Protein AF-A0A7C4HME2-F1 (afdb_monomer_lite)

Structure (mmCIF, N/CA/C/O backbone):
data_AF-A0A7C4HME2-F1
#
_entry.id   AF-A0A7C4HME2-F1
#
loop_
_atom_site.group_PDB
_atom_site.id
_atom_site.type_symbol
_atom_site.label_atom_id
_atom_site.label_alt_id
_atom_site.label_comp_id
_atom_site.label_asym_id
_atom_site.label_entity_id
_atom_site.label_seq_id
_atom_site.pdbx_PDB_ins_code
_atom_site.Cartn_x
_atom_site.Cartn_y
_atom_site.Cartn_z
_atom_site.occupancy
_atom_site.B_iso_or_equiv
_atom_site.auth_seq_id
_atom_site.auth_comp_id
_atom_site.auth_asym_id
_atom_site.auth_atom_id
_atom_site.pdbx_PDB_model_num
ATOM 1 N N . MET A 1 1 ? 54.611 68.641 -26.133 1.00 46.91 1 MET A N 1
ATOM 2 C CA . MET A 1 1 ? 53.282 68.927 -26.720 1.00 46.91 1 MET A CA 1
ATOM 3 C C . MET A 1 1 ? 53.047 68.045 -27.945 1.00 46.91 1 MET A C 1
ATOM 5 O O . MET A 1 1 ? 53.465 68.406 -29.035 1.00 46.91 1 MET A O 1
ATOM 9 N N . ARG A 1 2 ? 52.411 66.882 -27.775 1.00 37.25 2 ARG A N 1
ATOM 10 C CA . ARG A 1 2 ? 51.720 66.140 -28.844 1.00 37.25 2 ARG A CA 1
ATOM 11 C C . ARG A 1 2 ? 50.505 65.469 -28.205 1.00 37.25 2 ARG A C 1
ATOM 13 O O . ARG A 1 2 ? 50.644 64.791 -27.195 1.00 37.25 2 ARG A O 1
ATOM 20 N N . ALA A 1 3 ? 49.337 65.771 -28.753 1.00 52.91 3 ALA A N 1
ATOM 21 C CA . ALA A 1 3 ? 48.031 65.276 -28.343 1.00 52.91 3 ALA A CA 1
ATOM 22 C C . ALA A 1 3 ? 47.531 64.220 -29.342 1.00 52.91 3 ALA A C 1
ATOM 24 O O . ALA A 1 3 ? 48.052 64.167 -30.457 1.00 52.91 3 ALA A O 1
ATOM 25 N N . ARG A 1 4 ? 46.431 63.544 -28.956 1.00 43.28 4 ARG A N 1
ATOM 26 C CA . ARG A 1 4 ? 45.526 62.669 -29.744 1.00 43.28 4 ARG A CA 1
ATOM 27 C C . ARG A 1 4 ? 45.913 61.180 -29.743 1.00 43.28 4 ARG A C 1
ATOM 29 O O . ARG A 1 4 ? 47.080 60.862 -29.884 1.00 43.28 4 ARG A O 1
ATOM 36 N N . THR A 1 5 ? 45.014 60.204 -29.605 1.00 43.12 5 THR A N 1
ATOM 37 C CA . THR A 1 5 ? 43.539 60.158 -29.477 1.00 43.1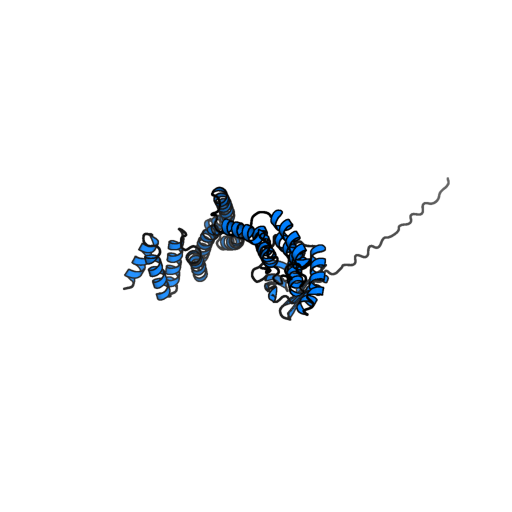2 5 THR A CA 1
ATOM 38 C C . THR A 1 5 ? 43.198 58.718 -29.076 1.00 43.12 5 THR A C 1
ATOM 40 O O . THR A 1 5 ? 43.580 57.805 -29.803 1.00 43.12 5 THR A O 1
ATOM 43 N N . SER A 1 6 ? 42.473 58.504 -27.977 1.00 42.62 6 SER A N 1
ATOM 44 C CA . SER A 1 6 ? 41.923 57.186 -27.623 1.00 42.62 6 SER A CA 1
ATOM 45 C C . SER A 1 6 ? 40.501 57.064 -28.170 1.00 42.62 6 SER A C 1
ATOM 47 O O . SER A 1 6 ? 39.636 57.857 -27.807 1.00 42.62 6 SER A O 1
ATOM 49 N N . TRP A 1 7 ? 40.262 56.086 -29.045 1.00 39.00 7 TRP A N 1
ATOM 50 C CA . TRP A 1 7 ? 38.923 55.660 -29.459 1.00 39.00 7 TRP A CA 1
ATOM 51 C C . TRP A 1 7 ? 38.436 54.567 -28.500 1.00 39.00 7 TRP A C 1
ATOM 53 O O . TRP A 1 7 ? 39.017 53.486 -28.448 1.00 39.00 7 TRP A O 1
ATOM 63 N N . LEU A 1 8 ? 37.379 54.849 -27.737 1.00 48.19 8 LEU A N 1
ATOM 64 C CA . LEU A 1 8 ? 36.634 53.861 -26.953 1.00 48.19 8 LEU A CA 1
ATOM 65 C C . LEU A 1 8 ? 35.423 53.411 -27.779 1.00 48.19 8 LEU A C 1
ATOM 67 O O . LEU A 1 8 ? 34.464 54.160 -27.949 1.00 48.19 8 LEU A O 1
ATOM 71 N N . LEU A 1 9 ? 35.482 52.185 -28.301 1.00 45.75 9 LEU A N 1
ATOM 72 C CA . LEU A 1 9 ? 34.339 51.468 -28.865 1.00 45.75 9 LEU A CA 1
ATOM 73 C C . LEU A 1 9 ? 33.522 50.872 -27.711 1.00 45.75 9 LEU A C 1
ATOM 75 O O . LEU A 1 9 ? 33.890 49.846 -27.143 1.00 45.75 9 LEU A O 1
ATOM 79 N N . VAL A 1 10 ? 32.410 51.515 -27.359 1.00 40.75 10 VAL A N 1
ATOM 80 C CA . VAL A 1 10 ? 31.398 50.943 -26.463 1.00 40.75 10 VAL A CA 1
ATOM 81 C C . VAL A 1 10 ? 30.494 50.041 -27.302 1.00 40.75 10 VAL A C 1
ATOM 83 O O . VAL A 1 10 ? 29.635 50.518 -28.038 1.00 40.75 10 VAL A O 1
ATOM 86 N N . SER A 1 11 ? 30.711 48.728 -27.219 1.00 45.28 11 SER A N 1
ATOM 87 C CA . SER A 1 11 ? 29.801 47.730 -27.791 1.00 45.28 11 SER A CA 1
ATOM 88 C C . SER A 1 11 ? 28.648 47.496 -26.815 1.00 45.28 11 SER A C 1
ATOM 90 O O . SER A 1 11 ? 28.825 46.864 -25.776 1.00 45.28 11 SER A O 1
ATOM 92 N N . GLY A 1 12 ? 27.472 48.040 -27.129 1.00 39.81 12 GLY A N 1
ATOM 93 C CA . GLY A 1 12 ? 26.240 47.792 -26.385 1.00 39.81 12 GLY A CA 1
ATOM 94 C C . GLY A 1 12 ? 25.688 46.401 -26.693 1.00 39.81 12 GLY A C 1
ATOM 95 O O . GLY A 1 12 ? 25.161 46.169 -27.778 1.00 39.81 12 GLY A O 1
ATOM 96 N N . PHE A 1 13 ? 25.802 45.477 -25.740 1.00 43.06 13 PHE A N 1
ATOM 97 C CA . PHE A 1 13 ? 25.133 44.178 -25.787 1.00 43.06 13 PHE A CA 1
ATOM 98 C C . PHE A 1 13 ? 23.691 44.360 -25.284 1.00 43.06 13 PHE A C 1
ATOM 100 O O . PHE A 1 13 ? 23.445 44.446 -24.081 1.00 43.06 13 PHE A O 1
ATOM 107 N N . LEU A 1 14 ? 22.731 44.476 -26.205 1.00 38.69 14 LEU A N 1
ATOM 108 C CA . LEU A 1 14 ? 21.305 44.477 -25.880 1.00 38.69 14 LEU A CA 1
ATOM 109 C C . LEU A 1 14 ? 20.882 43.025 -25.594 1.00 38.69 14 LEU A C 1
ATOM 111 O O . LEU A 1 14 ? 20.618 42.249 -26.511 1.00 38.69 14 LEU A O 1
ATOM 115 N N . ALA A 1 15 ? 20.858 42.630 -24.322 1.00 41.88 15 ALA A N 1
ATOM 116 C CA . ALA A 1 15 ? 20.283 41.355 -23.909 1.00 41.88 15 ALA A CA 1
ATOM 117 C C . ALA A 1 15 ? 18.752 41.446 -24.011 1.00 41.88 15 ALA A C 1
ATOM 119 O O . ALA A 1 15 ? 18.084 41.975 -23.123 1.00 41.88 15 ALA A O 1
ATOM 120 N N . ALA A 1 16 ? 18.188 40.954 -25.115 1.00 41.88 16 ALA A N 1
ATOM 121 C CA . ALA A 1 16 ? 16.755 40.725 -25.224 1.00 41.88 16 ALA A CA 1
ATOM 122 C C . ALA A 1 16 ? 16.367 39.591 -24.259 1.00 41.88 16 ALA A C 1
ATOM 124 O O . ALA A 1 16 ? 16.558 38.412 -24.553 1.00 41.88 16 ALA A O 1
ATOM 125 N N . LEU A 1 17 ? 15.846 39.956 -23.086 1.00 41.34 17 LEU A N 1
ATOM 126 C CA . LEU A 1 17 ? 15.144 39.046 -22.184 1.00 41.34 17 LEU A CA 1
ATOM 127 C C . LEU A 1 17 ? 13.869 38.573 -22.890 1.00 41.34 17 LEU A C 1
ATOM 129 O O . LEU A 1 17 ? 12.815 39.201 -22.805 1.00 41.34 17 LEU A O 1
ATOM 133 N N . VAL A 1 18 ? 13.973 37.467 -23.625 1.00 43.91 18 VAL A N 1
ATOM 134 C CA . VAL A 1 18 ? 12.803 36.717 -24.076 1.00 43.91 18 VAL A CA 1
ATOM 135 C C . VAL A 1 18 ? 12.186 36.114 -22.822 1.00 43.91 18 VAL A C 1
ATOM 137 O O . VAL A 1 18 ? 12.673 35.114 -22.297 1.00 43.91 18 VAL A O 1
ATOM 140 N N . ALA A 1 19 ? 11.138 36.753 -22.307 1.00 43.00 19 ALA A N 1
ATOM 141 C CA . ALA A 1 19 ? 10.285 36.157 -21.296 1.00 43.00 19 ALA A CA 1
ATOM 142 C C . ALA A 1 19 ? 9.618 34.930 -21.930 1.00 43.00 19 ALA A C 1
ATOM 144 O O . ALA A 1 19 ? 8.609 35.041 -22.629 1.00 43.00 19 ALA A O 1
ATOM 145 N N . VAL A 1 20 ? 10.223 33.756 -21.740 1.00 48.78 20 VAL A N 1
ATOM 146 C CA . VAL A 1 20 ? 9.568 32.482 -22.021 1.00 48.78 20 VAL A CA 1
ATOM 147 C C . VAL A 1 20 ? 8.398 32.423 -21.053 1.00 48.78 20 VAL A C 1
ATOM 149 O O . VAL A 1 20 ? 8.579 32.233 -19.852 1.00 48.78 20 VAL A O 1
ATOM 152 N N . SER A 1 21 ? 7.198 32.684 -21.560 1.00 50.81 21 SER A N 1
ATOM 153 C CA . SER A 1 21 ? 5.974 32.483 -20.800 1.00 50.81 21 SER A CA 1
ATOM 154 C C . SER A 1 21 ? 5.932 31.005 -20.440 1.00 50.81 21 SER A C 1
ATOM 156 O O . SER A 1 21 ? 5.826 30.151 -21.323 1.00 50.81 21 SER A O 1
ATOM 158 N N . ALA A 1 22 ? 6.095 30.700 -19.152 1.00 63.38 22 ALA A N 1
ATOM 159 C CA . ALA A 1 22 ? 5.900 29.356 -18.642 1.00 63.38 22 ALA A CA 1
ATOM 160 C C . ALA A 1 22 ? 4.477 28.940 -19.028 1.00 63.38 22 ALA A C 1
ATOM 162 O O . ALA A 1 22 ? 3.499 29.519 -18.551 1.00 63.38 22 ALA A O 1
ATOM 163 N N . ARG A 1 23 ? 4.363 28.013 -19.984 1.00 68.81 23 ARG A N 1
ATOM 164 C CA . ARG A 1 23 ? 3.073 27.415 -20.311 1.00 68.81 23 ARG A CA 1
ATOM 165 C C . ARG A 1 23 ? 2.635 26.625 -19.090 1.00 68.81 23 ARG A C 1
ATOM 167 O O . ARG A 1 23 ? 3.427 25.852 -18.561 1.00 68.81 23 ARG A O 1
ATOM 174 N N . ALA A 1 24 ? 1.407 26.866 -18.647 1.00 76.88 24 ALA A N 1
ATOM 175 C CA . ALA A 1 24 ? 0.792 26.050 -17.616 1.00 76.88 24 ALA A CA 1
ATOM 176 C C . ALA A 1 24 ? 0.693 24.598 -18.099 1.00 76.88 24 ALA A C 1
ATOM 178 O O . ALA A 1 24 ? 0.588 24.346 -19.305 1.00 76.88 24 ALA A O 1
ATOM 179 N N . ASP A 1 25 ? 0.719 23.662 -17.159 1.00 87.94 25 ASP A N 1
ATOM 180 C CA . ASP A 1 25 ? 0.569 22.251 -17.476 1.00 87.94 25 ASP A CA 1
ATOM 181 C C . ASP A 1 25 ? -0.862 21.977 -17.960 1.00 87.94 25 ASP A C 1
ATOM 183 O O . ASP A 1 25 ? -1.829 22.638 -17.554 1.00 87.94 25 ASP A O 1
ATOM 187 N N . GLN A 1 26 ? -1.005 20.979 -18.832 1.00 90.56 26 GLN A N 1
ATOM 188 C CA . GLN A 1 26 ? -2.298 20.540 -19.344 1.00 90.56 26 GLN A CA 1
ATOM 189 C C . GLN A 1 26 ? -2.539 19.078 -18.975 1.00 90.56 26 GLN A C 1
ATOM 191 O O . GLN A 1 26 ? -1.722 18.197 -19.255 1.00 90.56 26 GLN A O 1
ATOM 196 N N . LEU A 1 27 ? -3.700 18.802 -18.380 1.00 90.06 27 LEU A N 1
ATOM 197 C CA . LEU A 1 27 ? -4.143 17.443 -18.069 1.00 90.06 27 LEU A CA 1
ATOM 198 C C . LEU A 1 27 ? -5.394 17.112 -18.877 1.00 90.06 27 LEU A C 1
ATOM 200 O O . LEU A 1 27 ? -6.334 17.900 -18.919 1.00 90.06 27 LEU A O 1
ATOM 204 N N . VAL A 1 28 ? -5.435 15.927 -19.484 1.00 89.56 28 VAL A N 1
ATOM 205 C CA . VAL A 1 28 ? -6.658 15.389 -20.089 1.00 89.56 28 VAL A CA 1
ATOM 206 C C . VAL A 1 28 ? -7.151 14.241 -19.225 1.00 89.56 28 VAL A C 1
ATOM 208 O O . VAL A 1 28 ? -6.490 13.205 -19.119 1.00 89.56 28 VAL A O 1
ATOM 211 N N . LEU A 1 29 ? -8.302 14.445 -18.586 1.00 89.12 29 LEU A N 1
ATOM 212 C CA . LEU A 1 29 ? -8.902 13.505 -17.645 1.00 89.12 29 LEU A CA 1
ATOM 213 C C . LEU A 1 29 ? -10.290 13.091 -18.127 1.00 89.12 29 LEU A C 1
ATOM 215 O O . LEU A 1 29 ? -11.194 13.922 -18.178 1.00 89.12 29 LEU A O 1
ATOM 219 N N . ASN A 1 30 ? -10.475 11.810 -18.455 1.00 87.06 30 ASN A N 1
ATOM 220 C CA . ASN A 1 30 ? -11.749 11.267 -18.950 1.00 87.06 30 ASN A CA 1
ATOM 221 C C . ASN A 1 30 ? -12.354 12.111 -20.100 1.00 87.06 30 ASN A C 1
ATOM 223 O O . ASN A 1 30 ? -13.542 12.431 -20.089 1.00 87.06 30 ASN A O 1
ATOM 227 N N . GLY A 1 31 ? -11.521 12.540 -21.054 1.00 86.88 31 GLY A N 1
ATOM 228 C CA . GLY A 1 31 ? -11.906 13.385 -22.190 1.00 86.88 31 GLY A CA 1
ATOM 229 C C . GLY A 1 31 ? -12.029 14.887 -21.898 1.00 86.88 31 GLY A C 1
ATOM 230 O O . GLY A 1 31 ? -12.142 15.669 -22.840 1.00 86.88 31 GLY A O 1
ATOM 231 N N . ALA A 1 32 ? -11.973 15.319 -20.635 1.00 90.69 32 ALA A N 1
ATOM 232 C CA . ALA A 1 32 ? -11.973 16.734 -20.275 1.00 90.69 32 ALA A CA 1
ATOM 233 C C . ALA A 1 32 ? -10.551 17.306 -20.315 1.00 90.69 32 ALA A C 1
ATOM 235 O O . ALA A 1 32 ? -9.648 16.787 -19.658 1.00 90.69 32 ALA A O 1
ATOM 236 N N . VAL A 1 33 ? -10.367 18.395 -21.061 1.00 93.00 33 VAL A N 1
ATOM 237 C CA . VAL A 1 33 ? -9.105 19.138 -21.123 1.00 93.00 33 VAL A CA 1
ATOM 238 C C . VAL A 1 33 ? -9.082 20.172 -19.999 1.00 93.00 33 VAL A C 1
ATOM 240 O O . VAL A 1 33 ? -9.889 21.099 -19.984 1.00 93.00 33 VAL A O 1
ATOM 243 N N . LEU A 1 34 ? -8.152 20.015 -19.062 1.00 91.44 34 LEU A N 1
ATOM 244 C CA . LEU A 1 34 ? -7.874 20.971 -17.998 1.00 91.44 34 LEU A CA 1
ATOM 245 C C . LEU A 1 34 ? -6.654 21.802 -18.399 1.00 91.44 34 LEU A C 1
ATOM 247 O O . LEU A 1 34 ? -5.516 21.385 -18.193 1.00 91.44 34 LEU A O 1
ATOM 251 N N . ASP A 1 35 ? -6.915 22.957 -19.009 1.00 89.56 35 ASP A N 1
ATOM 252 C CA . ASP A 1 35 ? -5.898 23.945 -19.381 1.00 89.56 35 ASP A CA 1
ATOM 253 C C . ASP A 1 35 ? -5.714 24.983 -18.263 1.00 89.56 35 ASP A C 1
ATOM 255 O O . ASP A 1 35 ? -6.698 25.535 -17.761 1.00 89.56 35 ASP A O 1
ATOM 259 N N . GLY A 1 36 ? -4.470 25.227 -17.850 1.00 86.56 36 GLY A N 1
ATOM 260 C CA . GLY A 1 36 ? -4.157 26.090 -16.709 1.00 86.56 36 GLY A CA 1
ATOM 261 C C . GLY A 1 36 ? -3.961 25.343 -15.387 1.00 86.56 36 GLY A C 1
ATOM 262 O O . GLY A 1 36 ? -4.326 25.869 -14.332 1.00 86.56 36 GLY A O 1
ATOM 263 N N . VAL A 1 37 ? -3.417 24.121 -15.417 1.00 89.00 37 VAL A N 1
ATOM 264 C CA . VAL A 1 37 ? -2.951 23.457 -14.192 1.00 89.00 37 VAL A CA 1
ATOM 265 C C . VAL A 1 37 ? -1.678 24.164 -13.740 1.00 89.00 37 VAL A C 1
ATOM 267 O O . VAL A 1 37 ? -0.672 24.167 -14.445 1.00 89.00 37 VAL A O 1
ATOM 270 N N . SER A 1 38 ? -1.750 24.839 -12.593 1.00 85.25 38 SER A N 1
ATOM 271 C CA . SER A 1 38 ? -0.662 25.699 -12.119 1.00 85.25 38 SER A CA 1
ATOM 272 C C . SER A 1 38 ? 0.417 24.931 -11.366 1.00 85.25 38 SER A C 1
ATOM 274 O O . SER A 1 38 ? 1.542 25.406 -11.276 1.00 85.25 38 SER A O 1
ATOM 276 N N . GLU A 1 39 ? 0.065 23.781 -10.789 1.00 86.19 39 GLU A N 1
ATOM 277 C CA . GLU A 1 39 ? 0.972 22.976 -9.973 1.00 86.19 39 GLU A CA 1
ATOM 278 C C . GLU A 1 39 ? 0.465 21.535 -9.862 1.00 86.19 39 GLU A C 1
ATOM 280 O O . GLU A 1 39 ? -0.725 21.313 -9.621 1.00 86.19 39 GLU A O 1
ATOM 285 N N . ILE A 1 40 ? 1.363 20.554 -9.973 1.00 83.75 40 ILE A N 1
ATOM 286 C CA . ILE A 1 40 ? 1.110 19.174 -9.544 1.00 83.75 40 ILE A CA 1
ATOM 287 C C . ILE A 1 40 ? 1.645 19.037 -8.121 1.00 83.75 40 ILE A C 1
ATOM 289 O O . ILE A 1 40 ? 2.848 18.970 -7.900 1.00 83.75 40 ILE A O 1
ATOM 293 N N . VAL A 1 41 ? 0.728 19.015 -7.158 1.00 79.88 41 VAL A N 1
ATOM 294 C CA . VAL A 1 41 ? 1.034 19.046 -5.721 1.00 79.88 41 VAL A CA 1
ATOM 295 C C . VAL A 1 41 ? 1.509 17.684 -5.228 1.00 79.88 41 VAL A C 1
ATOM 297 O O . VAL A 1 41 ? 2.439 17.580 -4.437 1.00 79.88 41 VAL A O 1
ATOM 300 N N . GLU A 1 42 ? 0.827 16.619 -5.648 1.00 75.75 42 GLU A N 1
ATOM 301 C CA . GLU A 1 42 ? 1.101 15.267 -5.167 1.00 75.75 42 GLU A CA 1
ATOM 302 C C . GLU A 1 42 ? 0.632 14.254 -6.208 1.00 75.75 42 GLU A C 1
ATOM 304 O O . GLU A 1 42 ? -0.397 14.443 -6.850 1.00 75.75 42 GLU A O 1
ATOM 309 N N . VAL A 1 43 ? 1.334 13.138 -6.354 1.00 74.00 43 VAL A N 1
ATOM 310 C CA . VAL A 1 43 ? 0.827 11.978 -7.091 1.00 74.00 43 VAL A CA 1
ATOM 311 C C . VAL A 1 43 ? 0.810 10.807 -6.108 1.00 74.00 43 VAL A C 1
ATOM 313 O O . VAL A 1 43 ? 1.843 10.198 -5.846 1.00 74.00 43 VAL A O 1
ATOM 316 N N . ASP A 1 44 ? -0.355 10.543 -5.509 1.00 58.62 44 ASP A N 1
ATOM 317 C CA . ASP A 1 44 ? -0.537 9.651 -4.355 1.00 58.62 44 ASP A CA 1
ATOM 318 C C . ASP A 1 44 ? -1.416 8.437 -4.701 1.00 58.62 44 ASP A C 1
ATOM 320 O O . ASP A 1 44 ? -2.552 8.575 -5.156 1.00 58.62 44 ASP A O 1
ATOM 324 N N . GLY A 1 45 ? -0.933 7.208 -4.503 1.00 49.72 45 GLY A N 1
ATOM 325 C CA . GLY A 1 45 ? -1.778 6.004 -4.629 1.00 49.72 45 GLY A CA 1
ATOM 326 C C . GLY A 1 45 ? -2.660 5.772 -3.392 1.00 49.72 45 GLY A C 1
ATOM 327 O O . GLY A 1 45 ? -2.462 6.445 -2.392 1.00 49.72 45 GLY A O 1
ATOM 328 N N . PRO A 1 46 ? -3.637 4.834 -3.377 1.00 33.34 46 PRO A N 1
ATOM 329 C CA . PRO A 1 46 ? -3.953 3.750 -4.304 1.00 33.34 46 PRO A CA 1
ATOM 330 C C . PRO A 1 46 ? -5.182 4.063 -5.182 1.00 33.34 46 PRO A C 1
ATOM 332 O O . PRO A 1 46 ? -6.099 4.789 -4.802 1.00 33.34 46 PRO A O 1
ATOM 335 N N . GLY A 1 47 ? -5.171 3.519 -6.400 1.00 49.12 47 GLY A N 1
ATOM 336 C CA . GLY A 1 47 ? -5.935 4.033 -7.547 1.00 49.12 47 GLY A CA 1
ATOM 337 C C . GLY A 1 47 ? -5.115 5.000 -8.409 1.00 49.12 47 GLY A C 1
ATOM 338 O O . GLY A 1 47 ? -5.574 5.368 -9.486 1.00 49.12 47 GLY A O 1
ATOM 339 N N . GLY A 1 48 ? -3.908 5.347 -7.920 1.00 63.56 48 GLY A N 1
ATOM 340 C CA . GLY A 1 48 ? -2.973 6.315 -8.482 1.00 63.56 48 GLY A CA 1
ATOM 341 C C . GLY A 1 48 ? -3.679 7.641 -8.609 1.00 63.56 48 GLY A C 1
ATOM 342 O O . GLY A 1 48 ? -4.349 7.834 -9.595 1.00 63.56 48 GLY A O 1
ATOM 343 N N . ARG A 1 49 ? -3.653 8.519 -7.622 1.00 77.75 49 ARG A N 1
ATOM 344 C CA . ARG A 1 49 ? -4.285 9.827 -7.742 1.00 77.75 49 ARG A CA 1
ATOM 345 C C . ARG A 1 49 ? -3.237 10.857 -8.105 1.00 77.75 49 ARG A C 1
ATOM 347 O O . ARG A 1 49 ? -2.108 10.770 -7.657 1.00 77.75 49 ARG A O 1
ATOM 354 N N . ILE A 1 50 ? -3.618 11.817 -8.920 1.00 84.38 50 ILE A N 1
ATOM 355 C CA . ILE A 1 50 ? -2.885 13.047 -9.119 1.00 84.38 50 ILE A CA 1
ATOM 356 C C . ILE A 1 50 ? -3.657 14.160 -8.430 1.00 84.38 50 ILE A C 1
ATOM 358 O O . ILE A 1 50 ? -4.855 14.339 -8.656 1.00 84.38 50 ILE A O 1
ATOM 362 N N . THR A 1 51 ? -2.961 14.868 -7.562 1.00 84.44 51 THR A N 1
ATOM 363 C CA . THR A 1 51 ? -3.398 16.072 -6.887 1.00 84.44 51 THR A CA 1
ATOM 364 C C . THR A 1 51 ? -2.716 17.252 -7.554 1.00 84.44 51 THR A C 1
ATOM 366 O O . THR A 1 51 ? -1.494 17.295 -7.660 1.00 84.44 51 THR A O 1
ATOM 369 N N . PHE A 1 52 ? -3.506 18.208 -8.014 1.00 91.44 52 PHE A N 1
ATOM 370 C CA . PHE A 1 52 ? -3.027 19.353 -8.774 1.00 91.44 52 PHE A CA 1
ATOM 371 C C . PHE A 1 52 ? -3.870 20.588 -8.467 1.00 91.44 52 PHE A C 1
ATOM 373 O O . PHE A 1 52 ? -5.015 20.469 -8.031 1.00 91.44 52 PHE A O 1
ATOM 380 N N . VAL A 1 53 ? -3.318 21.777 -8.678 1.00 89.00 53 VAL A N 1
ATOM 381 C CA . VAL A 1 53 ? -4.039 23.042 -8.531 1.00 89.00 53 VAL A CA 1
ATOM 382 C C . VAL A 1 53 ? -4.576 23.469 -9.892 1.00 89.00 53 VAL A C 1
ATOM 384 O O . VAL A 1 53 ? -3.826 23.639 -10.850 1.00 89.00 53 VAL A O 1
ATOM 387 N N . TYR A 1 54 ? -5.891 23.649 -9.974 1.00 93.38 54 TYR A N 1
ATOM 388 C CA . TYR A 1 54 ? -6.598 24.111 -11.163 1.00 93.38 54 TYR A CA 1
ATOM 389 C C . TYR A 1 54 ? -7.500 25.285 -10.788 1.00 93.38 54 TYR A C 1
ATOM 391 O O . TYR A 1 54 ? -8.342 25.165 -9.896 1.00 93.38 54 TYR A O 1
ATOM 399 N N . GLN A 1 55 ? -7.297 26.440 -11.430 1.00 92.19 55 GLN A N 1
ATOM 400 C CA . GLN A 1 55 ? -8.037 27.679 -11.136 1.00 92.19 55 GLN A CA 1
ATOM 401 C C . GLN A 1 55 ? -8.025 28.055 -9.636 1.00 92.19 55 GLN A C 1
ATOM 403 O O . GLN A 1 55 ? -9.046 28.426 -9.056 1.00 92.19 55 GLN A O 1
ATOM 408 N N . GLY A 1 56 ? -6.867 27.903 -8.982 1.00 91.12 56 GLY A N 1
ATOM 409 C CA . GLY A 1 56 ? -6.689 28.198 -7.554 1.00 91.12 56 GLY A CA 1
ATOM 410 C C . GLY A 1 56 ? -7.334 27.187 -6.598 1.00 91.12 56 GLY A C 1
ATOM 411 O O . GLY A 1 56 ? -7.347 27.416 -5.390 1.00 91.12 56 GLY A O 1
ATOM 412 N N . ARG A 1 57 ? -7.874 26.071 -7.105 1.00 92.00 57 ARG A N 1
ATOM 413 C CA . ARG A 1 57 ? -8.454 24.993 -6.296 1.00 92.00 57 ARG A CA 1
ATOM 414 C C . ARG A 1 57 ? -7.639 23.720 -6.439 1.00 92.00 57 ARG A C 1
ATOM 416 O O . ARG A 1 57 ? -7.341 23.284 -7.546 1.00 92.00 57 ARG A O 1
ATOM 423 N N . GLN A 1 58 ? -7.327 23.094 -5.312 1.00 91.50 58 GLN A N 1
ATOM 424 C CA . GLN A 1 58 ? -6.704 21.779 -5.295 1.00 91.50 58 GLN A CA 1
ATOM 425 C C . GLN A 1 58 ? -7.734 20.717 -5.699 1.00 91.50 58 GLN A C 1
ATOM 427 O O . GLN A 1 58 ? -8.804 20.600 -5.101 1.00 91.50 58 GLN A O 1
ATOM 432 N N . MET A 1 59 ? -7.408 19.949 -6.729 1.00 91.38 59 MET A N 1
ATOM 433 C CA . MET A 1 59 ? -8.190 18.836 -7.246 1.00 91.38 59 MET A CA 1
ATOM 434 C C . MET A 1 59 ? -7.406 17.544 -7.087 1.00 91.38 59 MET A C 1
ATOM 436 O O . MET A 1 59 ? -6.193 17.541 -7.246 1.00 91.38 59 MET A O 1
ATOM 440 N N . THR A 1 60 ? -8.100 16.436 -6.831 1.00 89.06 60 THR A N 1
ATOM 441 C CA . THR A 1 60 ? -7.498 15.101 -6.776 1.00 89.06 60 THR A CA 1
ATOM 442 C C . THR A 1 60 ? -8.274 14.162 -7.692 1.00 89.06 60 THR A C 1
ATOM 444 O O . THR A 1 60 ? -9.485 14.008 -7.542 1.00 89.06 60 THR A O 1
ATOM 447 N N . GLN A 1 61 ? -7.586 13.529 -8.639 1.00 87.88 61 GLN A N 1
ATOM 448 C CA . GLN A 1 61 ? -8.176 12.690 -9.689 1.00 87.88 61 GLN A CA 1
ATOM 449 C C . GLN A 1 61 ? -7.411 11.387 -9.835 1.00 87.88 61 GLN A C 1
ATOM 451 O O . GLN A 1 61 ? -6.234 11.344 -9.523 1.00 87.88 61 GLN A O 1
ATOM 456 N N . THR A 1 62 ? -8.035 10.313 -10.313 1.00 83.81 62 THR A N 1
ATOM 457 C CA . THR A 1 62 ? -7.326 9.044 -10.543 1.00 83.81 62 THR A CA 1
ATOM 458 C C . THR A 1 62 ? -6.560 9.070 -11.871 1.00 83.81 62 THR A C 1
ATOM 460 O O . THR A 1 62 ? -7.156 9.326 -12.911 1.00 83.81 62 THR A O 1
ATOM 463 N N . LEU A 1 63 ? -5.285 8.693 -11.860 1.00 78.25 63 LEU A N 1
ATOM 464 C CA . LEU A 1 63 ? -4.404 8.353 -12.979 1.00 78.25 63 LEU A CA 1
ATOM 465 C C . LEU A 1 63 ? -5.026 7.341 -13.943 1.00 78.25 63 LEU A C 1
ATOM 467 O O . LEU A 1 63 ? -4.681 7.354 -15.114 1.00 78.25 63 LEU A O 1
ATOM 471 N N . ALA A 1 64 ? -5.952 6.483 -13.499 1.00 77.19 64 ALA A N 1
ATOM 472 C CA . ALA A 1 64 ? -6.704 5.620 -14.415 1.00 77.19 64 ALA A CA 1
ATOM 473 C C . ALA A 1 64 ? -7.516 6.421 -15.453 1.00 77.19 64 ALA A C 1
ATOM 475 O O . ALA A 1 64 ? -7.712 5.948 -16.567 1.00 77.19 64 ALA A O 1
ATOM 476 N N . GLY A 1 65 ? -7.958 7.626 -15.087 1.00 80.50 65 GLY A N 1
ATOM 477 C CA . GLY A 1 65 ? -8.633 8.564 -15.980 1.00 80.50 65 GLY A CA 1
ATOM 478 C C . GLY A 1 65 ? -7.684 9.523 -16.698 1.00 80.50 65 GLY A C 1
ATOM 479 O O . GLY A 1 65 ? -8.159 10.334 -17.484 1.00 80.50 65 GLY A O 1
ATOM 480 N N . LEU A 1 66 ? -6.373 9.464 -16.432 1.00 83.94 66 LEU A N 1
ATOM 481 C CA . LEU A 1 66 ? -5.376 10.310 -17.085 1.00 83.94 66 LEU A CA 1
ATOM 482 C C . LEU A 1 66 ? -5.079 9.787 -18.485 1.00 83.94 66 LEU A C 1
ATOM 484 O O . LEU A 1 66 ? -4.441 8.754 -18.669 1.00 83.94 66 LEU A O 1
ATOM 488 N N . GLU A 1 67 ? -5.556 10.532 -19.474 1.00 84.75 67 GLU A N 1
ATOM 489 C CA . GLU A 1 67 ? -5.434 10.192 -20.886 1.00 84.75 67 GLU A CA 1
ATOM 490 C C . GLU A 1 67 ? -4.191 10.810 -21.520 1.00 84.75 67 GLU A C 1
ATOM 492 O O . GLU A 1 67 ? -3.546 10.189 -22.363 1.00 84.75 67 GLU A O 1
ATOM 497 N N . SER A 1 68 ? -3.855 12.033 -21.113 1.00 86.56 68 SER A N 1
ATOM 498 C CA . SER A 1 68 ? -2.593 12.680 -21.443 1.00 86.56 68 SER A CA 1
ATOM 499 C C . SER A 1 68 ? -2.226 13.713 -20.389 1.00 86.56 68 SER A C 1
ATOM 501 O O . SER A 1 68 ? -3.085 14.278 -19.713 1.00 86.56 68 SER A O 1
ATOM 503 N N . MET A 1 69 ? -0.930 13.963 -20.279 1.00 86.44 69 MET A N 1
ATOM 504 C CA . MET A 1 69 ? -0.338 14.935 -19.377 1.00 86.44 69 MET A CA 1
ATOM 505 C C . MET A 1 69 ? 0.764 15.649 -20.143 1.00 86.44 69 MET A C 1
ATOM 507 O O . MET A 1 69 ? 1.734 15.014 -20.555 1.00 86.44 69 MET A O 1
ATOM 511 N N . GLU A 1 70 ? 0.598 16.942 -20.366 1.00 88.62 70 GLU A N 1
ATOM 512 C CA . GLU A 1 70 ? 1.621 17.789 -20.965 1.00 88.62 70 GLU A CA 1
ATOM 513 C C . GLU A 1 70 ? 2.198 18.652 -19.852 1.00 88.62 70 GLU A C 1
ATOM 515 O O . GLU A 1 70 ? 1.530 19.552 -19.349 1.00 88.62 70 GLU A O 1
ATOM 520 N N . LEU A 1 71 ? 3.421 18.315 -19.441 1.00 87.38 71 LEU A N 1
ATOM 521 C CA . LEU A 1 71 ? 4.164 19.079 -18.447 1.00 87.38 71 LEU A CA 1
ATOM 522 C C . LEU A 1 71 ? 5.138 20.009 -19.152 1.00 87.38 71 LEU A C 1
ATOM 524 O O . LEU A 1 71 ? 5.819 19.596 -20.105 1.00 87.38 71 LEU A O 1
ATOM 528 N N . ALA A 1 72 ? 5.261 21.233 -18.652 1.00 84.38 72 ALA A N 1
ATOM 529 C CA . ALA A 1 72 ? 6.317 22.138 -19.063 1.00 84.38 72 ALA A CA 1
ATOM 530 C C . ALA A 1 72 ? 7.685 21.442 -18.915 1.00 84.38 72 ALA A C 1
ATOM 532 O O . ALA A 1 72 ? 8.040 20.913 -17.867 1.00 84.38 72 ALA A O 1
ATOM 533 N N . GLY A 1 73 ? 8.451 21.381 -20.008 1.00 85.25 73 GLY A N 1
ATOM 534 C CA . GLY A 1 73 ? 9.759 20.716 -20.037 1.00 85.25 73 GLY A CA 1
ATOM 535 C C . GLY A 1 73 ? 9.741 19.201 -20.290 1.00 85.25 73 GLY A C 1
ATOM 536 O O . GLY A 1 73 ? 10.804 18.639 -20.532 1.00 85.25 73 GLY A O 1
ATOM 537 N N . CYS A 1 74 ? 8.575 18.539 -20.331 1.00 90.62 74 CYS A N 1
ATOM 538 C CA . CYS A 1 74 ? 8.460 17.101 -20.636 1.00 90.62 74 CYS A CA 1
ATOM 539 C C . CYS A 1 74 ? 7.391 16.769 -21.704 1.00 90.62 74 CYS A C 1
ATOM 541 O O . CYS A 1 74 ? 6.536 15.911 -21.468 1.00 90.62 74 CYS A O 1
ATOM 543 N N . PRO A 1 75 ? 7.433 17.359 -22.918 1.00 91.56 75 PRO A N 1
ATOM 544 C CA . PRO A 1 75 ? 6.409 17.124 -23.949 1.00 91.56 75 PRO A CA 1
ATOM 545 C C . PRO A 1 75 ? 6.291 15.648 -24.374 1.00 91.56 75 PRO A C 1
ATOM 547 O O . PRO A 1 75 ? 5.196 15.157 -24.649 1.00 91.56 75 PRO A O 1
ATOM 550 N N . ARG A 1 76 ? 7.404 14.901 -24.345 1.00 94.69 76 ARG A N 1
ATOM 551 C CA . ARG A 1 76 ? 7.431 13.464 -24.673 1.00 94.69 76 ARG A CA 1
ATOM 552 C C . ARG A 1 76 ? 6.573 12.609 -23.741 1.00 94.69 76 ARG A C 1
ATOM 554 O O . ARG A 1 76 ? 6.105 11.556 -24.164 1.00 94.69 76 ARG A O 1
ATOM 561 N N . LEU A 1 77 ? 6.345 13.041 -22.497 1.00 93.19 77 LEU A N 1
ATOM 562 C CA . LEU A 1 77 ? 5.476 12.316 -21.569 1.00 93.19 77 LEU A CA 1
ATOM 563 C C . LEU A 1 77 ? 4.030 12.296 -22.087 1.00 93.19 77 LEU A C 1
ATOM 565 O O . LEU A 1 77 ? 3.395 11.242 -22.109 1.00 93.19 77 LEU A O 1
ATOM 569 N N . GLY A 1 78 ? 3.541 13.436 -22.580 1.00 90.44 78 GLY A N 1
ATOM 570 C CA . GLY A 1 78 ? 2.209 13.548 -23.173 1.00 90.44 78 GLY A CA 1
ATOM 571 C C . GLY A 1 78 ? 2.059 12.703 -24.436 1.00 90.44 78 GLY A C 1
ATOM 572 O O . GLY A 1 78 ? 1.057 12.004 -24.597 1.00 90.44 78 GLY A O 1
ATOM 573 N N . GLU A 1 79 ? 3.073 12.702 -25.305 1.00 93.25 79 GLU A N 1
ATOM 574 C CA . GLU A 1 79 ? 3.110 11.849 -26.501 1.00 93.25 79 GLU A CA 1
ATOM 575 C C . GLU A 1 79 ? 3.093 10.355 -26.152 1.00 93.25 79 GLU A C 1
ATOM 577 O O . GLU A 1 79 ? 2.354 9.590 -26.778 1.00 93.25 79 GLU A O 1
ATOM 582 N N . ALA A 1 80 ? 3.836 9.946 -25.118 1.00 94.94 80 ALA A N 1
ATOM 583 C CA . ALA A 1 80 ? 3.869 8.566 -24.642 1.00 94.94 80 ALA A CA 1
ATOM 584 C C . ALA A 1 80 ? 2.490 8.097 -24.149 1.00 94.94 80 ALA A C 1
ATOM 586 O O . ALA A 1 80 ? 2.022 7.024 -24.539 1.00 94.94 80 ALA A O 1
ATOM 587 N N . PHE A 1 81 ? 1.789 8.924 -23.363 1.00 91.94 81 PHE A N 1
ATOM 588 C CA . PHE A 1 81 ? 0.419 8.631 -22.927 1.00 91.94 81 PHE A CA 1
ATOM 589 C C . PHE A 1 81 ? -0.561 8.538 -24.106 1.00 91.94 81 PHE A C 1
ATOM 591 O O . PHE A 1 81 ? -1.328 7.575 -24.193 1.00 91.94 81 PHE A O 1
ATOM 598 N N . LYS A 1 82 ? -0.485 9.470 -25.069 1.00 91.25 82 LYS A N 1
ATOM 599 C CA . LYS A 1 82 ? -1.299 9.428 -26.297 1.00 91.25 82 LYS A CA 1
ATOM 600 C C . LYS A 1 82 ? -1.037 8.149 -27.105 1.00 91.25 82 LYS A C 1
ATOM 602 O O . LYS A 1 82 ? -1.981 7.532 -27.602 1.00 91.25 82 LYS A O 1
ATOM 607 N N . ALA A 1 83 ? 0.221 7.718 -27.227 1.00 94.56 83 ALA A N 1
ATOM 608 C CA . ALA A 1 83 ? 0.582 6.469 -27.898 1.00 94.56 83 ALA A CA 1
ATOM 609 C C . ALA A 1 83 ? 0.016 5.239 -27.167 1.00 94.56 83 ALA A C 1
ATOM 611 O O . ALA A 1 83 ? -0.588 4.378 -27.811 1.00 94.56 83 ALA A O 1
ATOM 612 N N . ALA A 1 84 ? 0.133 5.189 -25.835 1.00 93.00 84 ALA A N 1
ATOM 613 C CA . ALA A 1 84 ? -0.392 4.094 -25.021 1.00 93.00 84 ALA A CA 1
ATOM 614 C C . ALA A 1 84 ? -1.919 3.972 -25.126 1.00 93.00 84 ALA A C 1
ATOM 616 O O . ALA A 1 84 ? -2.429 2.868 -25.319 1.00 93.00 84 ALA A O 1
ATOM 617 N N . LYS A 1 85 ? -2.648 5.096 -25.058 1.00 90.00 85 LYS A N 1
ATOM 618 C CA . LYS A 1 85 ? -4.113 5.130 -25.208 1.00 90.00 85 LYS A CA 1
ATOM 619 C C . LYS A 1 85 ? -4.563 4.644 -26.588 1.00 90.00 85 LYS A C 1
ATOM 621 O O . LYS A 1 85 ? -5.580 3.971 -26.702 1.00 90.00 85 LYS A O 1
ATOM 626 N N . ALA A 1 86 ? -3.784 4.948 -27.625 1.00 94.00 86 ALA A N 1
ATOM 627 C CA . ALA A 1 86 ? -4.029 4.486 -28.989 1.00 94.00 86 ALA A CA 1
ATOM 628 C C . ALA A 1 86 ? -3.672 2.999 -29.219 1.00 94.00 86 ALA A C 1
ATOM 630 O O . ALA A 1 86 ? -3.665 2.556 -30.364 1.00 94.00 86 ALA A O 1
ATOM 631 N N . GLY A 1 87 ? -3.313 2.240 -28.174 1.00 95.19 87 GLY A N 1
ATOM 632 C CA . GLY A 1 87 ? -2.918 0.831 -28.286 1.00 95.19 87 GLY A CA 1
ATOM 633 C C . GLY A 1 87 ? -1.533 0.611 -28.906 1.00 95.19 87 GLY A C 1
ATOM 634 O O . GLY A 1 87 ? -1.128 -0.528 -29.130 1.00 95.19 87 GLY A O 1
ATOM 635 N N . ARG A 1 88 ? -0.765 1.679 -29.169 1.00 97.31 88 ARG A N 1
ATOM 636 C CA . ARG A 1 88 ? 0.598 1.606 -29.723 1.00 97.31 88 ARG A CA 1
ATOM 637 C C . ARG A 1 88 ? 1.608 1.344 -28.608 1.00 97.31 88 ARG A C 1
ATOM 639 O O . ARG A 1 88 ? 2.483 2.164 -28.334 1.00 97.31 88 ARG A O 1
ATOM 646 N N . HIS A 1 89 ? 1.444 0.210 -27.934 1.00 96.94 89 HIS A N 1
ATOM 647 C CA . HIS A 1 89 ? 2.160 -0.122 -26.703 1.00 96.94 89 HIS A CA 1
ATOM 648 C C . HIS A 1 89 ? 3.681 -0.205 -26.882 1.00 96.94 89 HIS A C 1
ATOM 650 O O . HIS A 1 89 ? 4.408 0.253 -26.006 1.00 96.94 89 HIS A O 1
ATOM 656 N N . ASP A 1 90 ? 4.162 -0.686 -28.030 1.00 97.69 90 ASP A N 1
ATOM 657 C CA . ASP A 1 90 ? 5.598 -0.735 -28.329 1.00 97.69 90 ASP A CA 1
ATOM 658 C C . ASP A 1 90 ? 6.227 0.670 -28.414 1.00 97.69 90 ASP A C 1
ATOM 660 O O . ASP A 1 90 ? 7.192 0.988 -27.715 1.00 97.69 90 ASP A O 1
ATOM 664 N N . GLN A 1 91 ? 5.613 1.559 -29.202 1.00 97.88 91 GLN A N 1
ATOM 665 C CA . GLN A 1 91 ? 6.042 2.954 -29.315 1.00 97.88 91 GLN A CA 1
ATOM 666 C C . GLN A 1 91 ? 5.976 3.668 -27.958 1.00 97.88 91 GLN A C 1
ATOM 668 O O . GLN A 1 91 ? 6.913 4.375 -27.580 1.00 97.88 91 GLN A O 1
ATOM 673 N N . ALA A 1 92 ? 4.882 3.469 -27.218 1.00 96.75 92 ALA A N 1
ATOM 674 C CA . ALA A 1 92 ? 4.692 4.068 -25.905 1.00 96.75 92 ALA A CA 1
ATOM 675 C C . ALA A 1 92 ? 5.761 3.612 -24.904 1.00 96.75 92 ALA A C 1
ATOM 677 O O . ALA A 1 92 ? 6.311 4.448 -24.191 1.00 96.75 92 ALA A O 1
ATOM 678 N N . ALA A 1 93 ? 6.098 2.317 -24.879 1.00 97.12 93 ALA A N 1
ATOM 679 C CA . ALA A 1 93 ? 7.141 1.775 -24.012 1.00 97.12 93 ALA A CA 1
ATOM 680 C C . ALA A 1 93 ? 8.484 2.479 -24.242 1.00 97.12 93 ALA A C 1
ATOM 682 O O . ALA A 1 93 ? 9.090 2.974 -23.292 1.00 97.12 93 ALA A O 1
ATOM 683 N N . THR A 1 94 ? 8.899 2.606 -25.505 1.00 97.88 94 THR A N 1
ATOM 684 C CA . THR A 1 94 ? 10.139 3.299 -25.880 1.00 97.88 94 THR A CA 1
ATOM 685 C C . THR A 1 94 ? 10.118 4.773 -25.464 1.00 97.88 94 THR A C 1
ATOM 687 O O . THR A 1 94 ? 11.094 5.275 -24.907 1.00 97.88 94 THR A O 1
ATOM 690 N N . MET A 1 95 ? 9.005 5.480 -25.685 1.00 97.44 95 MET A N 1
ATOM 691 C CA . MET A 1 95 ? 8.878 6.887 -25.284 1.00 97.44 95 MET A CA 1
ATOM 692 C C . MET A 1 95 ? 8.941 7.057 -23.762 1.00 97.44 95 MET A C 1
ATOM 694 O O . MET A 1 95 ? 9.665 7.924 -23.277 1.00 97.44 95 MET A O 1
ATOM 698 N N . PHE A 1 96 ? 8.246 6.213 -22.995 1.00 96.75 96 PHE A N 1
ATOM 699 C CA . PHE A 1 96 ? 8.305 6.259 -21.535 1.00 96.75 96 PHE A CA 1
ATOM 700 C C . PHE A 1 96 ? 9.703 5.938 -20.996 1.00 96.75 96 PHE A C 1
ATOM 702 O O . PHE A 1 96 ? 10.143 6.599 -20.062 1.00 96.75 96 PHE A O 1
ATOM 709 N N . GLN A 1 97 ? 10.435 4.992 -21.593 1.00 97.25 97 GLN A N 1
ATOM 710 C CA . GLN A 1 97 ? 11.830 4.721 -21.220 1.00 97.25 97 GLN A CA 1
ATOM 711 C C . GLN A 1 97 ? 12.731 5.942 -21.450 1.00 97.25 97 GLN A C 1
ATOM 713 O O . GLN A 1 97 ? 13.541 6.282 -20.591 1.00 97.25 97 GLN A O 1
ATOM 718 N N . GLN A 1 98 ? 12.563 6.639 -22.579 1.00 97.06 98 GLN A N 1
ATOM 719 C CA . GLN A 1 98 ? 13.302 7.874 -22.854 1.00 97.06 98 GLN A CA 1
ATOM 720 C C . GLN A 1 98 ? 12.970 8.967 -21.837 1.00 97.06 98 GLN A C 1
ATOM 722 O O . GLN A 1 98 ? 13.880 9.623 -21.340 1.00 97.06 98 GLN A O 1
ATOM 727 N N . VAL A 1 99 ? 11.686 9.139 -21.501 1.00 96.25 99 VAL A N 1
ATOM 728 C CA . VAL A 1 99 ? 11.267 10.092 -20.465 1.00 96.25 99 VAL A CA 1
ATOM 729 C C . VAL A 1 99 ? 11.865 9.714 -19.115 1.00 96.25 99 VAL A C 1
ATOM 731 O O . VAL A 1 99 ? 12.399 10.583 -18.442 1.00 96.25 99 VAL A O 1
ATOM 734 N N . ALA A 1 100 ? 11.839 8.435 -18.733 1.00 94.94 100 ALA A N 1
ATOM 735 C CA . ALA A 1 100 ? 12.407 7.977 -17.470 1.00 94.94 100 ALA A CA 1
ATOM 736 C C . ALA A 1 100 ? 13.907 8.287 -17.351 1.00 94.94 100 ALA A C 1
ATOM 738 O O . ALA A 1 100 ? 14.368 8.677 -16.282 1.00 94.94 100 ALA A O 1
ATOM 739 N N . ALA A 1 101 ? 14.652 8.158 -18.452 1.00 95.94 101 ALA A N 1
ATOM 740 C CA . ALA A 1 101 ? 16.086 8.422 -18.497 1.00 95.94 101 ALA A CA 1
ATOM 741 C C . ALA A 1 101 ? 16.451 9.918 -18.486 1.00 95.94 101 ALA A C 1
ATOM 743 O O . ALA A 1 101 ? 17.560 10.263 -18.084 1.00 95.94 101 ALA A O 1
ATOM 744 N N . SER A 1 102 ? 15.556 10.800 -18.945 1.00 95.75 102 SER A N 1
ATOM 745 C CA . SER A 1 102 ? 15.828 12.238 -19.093 1.00 95.75 102 SER A CA 1
ATOM 746 C C . SER A 1 102 ? 14.902 13.136 -18.268 1.00 95.75 102 SER A C 1
ATOM 748 O O . SER A 1 102 ? 14.804 14.330 -18.551 1.00 95.75 102 SER A O 1
ATOM 750 N N . ALA A 1 103 ? 14.158 12.572 -17.318 1.00 93.06 103 ALA A N 1
ATOM 751 C CA . ALA A 1 103 ? 13.181 13.315 -16.537 1.00 93.06 103 ALA A CA 1
ATOM 752 C C . ALA A 1 103 ? 13.875 14.345 -15.625 1.00 93.06 103 ALA A C 1
ATOM 754 O O . ALA A 1 103 ? 14.858 14.004 -14.966 1.00 93.06 103 ALA A O 1
ATOM 755 N N . PRO A 1 104 ? 13.353 15.581 -15.534 1.00 90.81 104 PRO A N 1
ATOM 756 C CA . PRO A 1 104 ? 13.918 16.616 -14.672 1.00 90.81 104 PRO A CA 1
ATOM 757 C C . PRO A 1 104 ? 13.671 16.334 -13.185 1.00 90.81 104 PRO A C 1
ATOM 759 O O . PRO A 1 104 ? 14.405 16.828 -12.335 1.00 90.81 104 PRO A O 1
ATOM 762 N N . GLU A 1 105 ? 12.651 15.532 -12.868 1.00 87.81 105 GLU A N 1
ATOM 763 C CA . GLU A 1 105 ? 12.245 15.222 -11.501 1.00 87.81 105 GLU A CA 1
ATOM 764 C C . GLU A 1 105 ? 12.092 13.710 -11.294 1.00 87.81 105 GLU A C 1
ATOM 766 O O . GLU A 1 105 ? 11.581 12.984 -12.153 1.00 87.81 105 GLU A O 1
ATOM 771 N N . GLN A 1 106 ? 12.499 13.225 -10.117 1.00 87.12 106 GLN A N 1
ATOM 772 C CA . GLN A 1 106 ? 12.523 11.794 -9.793 1.00 87.12 106 GLN A CA 1
ATOM 773 C C . GLN A 1 106 ? 11.136 11.135 -9.852 1.00 87.12 106 GLN A C 1
ATOM 775 O O . GLN A 1 106 ? 11.013 9.965 -10.230 1.00 87.12 106 GLN A O 1
ATOM 780 N N . TRP A 1 107 ? 10.073 11.860 -9.499 1.00 84.62 107 TRP A N 1
ATOM 781 C CA . TRP A 1 107 ? 8.715 11.317 -9.567 1.00 84.62 107 TRP A CA 1
ATOM 782 C C . TRP A 1 107 ? 8.255 11.129 -11.021 1.00 84.62 107 TRP A C 1
ATOM 784 O O . TRP A 1 107 ? 7.578 10.143 -11.310 1.00 84.62 107 TRP A O 1
ATOM 794 N N . ILE A 1 108 ? 8.682 11.999 -11.950 1.00 88.69 108 ILE A N 1
ATOM 795 C CA . ILE A 1 108 ? 8.425 11.844 -13.392 1.00 88.69 108 ILE A CA 1
ATOM 796 C C . ILE A 1 108 ? 9.170 10.613 -13.903 1.00 88.69 108 ILE A C 1
ATOM 798 O O . ILE A 1 108 ? 8.576 9.787 -14.597 1.00 88.69 108 ILE A O 1
ATOM 802 N N . ALA A 1 109 ? 10.441 10.448 -13.512 1.00 91.62 109 ALA A N 1
ATOM 803 C CA . ALA A 1 109 ? 11.239 9.280 -13.881 1.00 91.62 109 ALA A CA 1
ATOM 804 C C . ALA A 1 109 ? 10.571 7.973 -13.429 1.00 91.62 109 ALA A C 1
ATOM 806 O O . ALA A 1 109 ? 10.449 7.008 -14.190 1.00 91.62 109 ALA A O 1
ATOM 807 N N . THR A 1 110 ? 10.085 7.966 -12.189 1.00 88.94 110 THR A N 1
ATOM 808 C CA . THR A 1 110 ? 9.425 6.809 -11.585 1.00 88.94 110 THR A CA 1
ATOM 809 C C . THR A 1 110 ? 8.062 6.536 -12.233 1.00 88.94 110 THR A C 1
ATOM 811 O O . THR A 1 110 ? 7.785 5.396 -12.609 1.00 88.94 110 THR A O 1
ATOM 814 N N . LEU A 1 111 ? 7.232 7.561 -12.464 1.00 87.81 111 LEU A N 1
ATOM 815 C CA . LEU A 1 111 ? 5.966 7.430 -13.199 1.00 87.81 111 LEU A CA 1
ATOM 816 C C . LEU A 1 111 ? 6.181 6.861 -14.602 1.00 87.81 111 LEU A C 1
ATOM 818 O O . LEU A 1 111 ? 5.503 5.906 -14.990 1.00 87.81 111 LEU A O 1
ATOM 822 N N . ALA A 1 112 ? 7.142 7.415 -15.340 1.00 92.88 112 ALA A N 1
ATOM 823 C CA . ALA A 1 112 ? 7.481 6.966 -16.680 1.00 92.88 112 ALA A CA 1
ATOM 824 C C . ALA A 1 112 ? 8.000 5.520 -16.676 1.00 92.88 112 ALA A C 1
ATOM 826 O O . ALA A 1 112 ? 7.530 4.717 -17.474 1.00 92.88 112 ALA A O 1
ATOM 827 N N . SER A 1 113 ? 8.864 5.140 -15.729 1.00 94.06 113 SER A N 1
ATOM 828 C CA . SER A 1 113 ? 9.328 3.749 -15.566 1.00 94.06 113 SER A CA 1
ATOM 829 C C . SER A 1 113 ? 8.163 2.782 -15.346 1.00 94.06 113 SER A C 1
ATOM 831 O O . SER A 1 113 ? 8.095 1.710 -15.945 1.00 94.06 113 SER A O 1
ATOM 833 N N . GLY A 1 114 ? 7.184 3.194 -14.545 1.00 91.56 114 GLY A N 1
ATOM 834 C CA . GLY A 1 114 ? 5.981 2.416 -14.317 1.00 91.56 114 GLY A CA 1
ATOM 835 C C . GLY A 1 114 ? 5.125 2.202 -15.571 1.00 91.56 114 GLY A C 1
ATOM 836 O O . GLY A 1 114 ? 4.701 1.082 -15.873 1.00 91.56 114 GLY A O 1
ATOM 837 N N . GLN A 1 115 ? 4.882 3.272 -16.329 1.00 92.44 115 GLN A N 1
ATOM 838 C CA . GLN A 1 115 ? 4.119 3.197 -17.579 1.00 92.44 115 GLN A CA 1
ATOM 839 C C . GLN A 1 115 ? 4.890 2.473 -18.693 1.00 92.44 115 GLN A C 1
ATOM 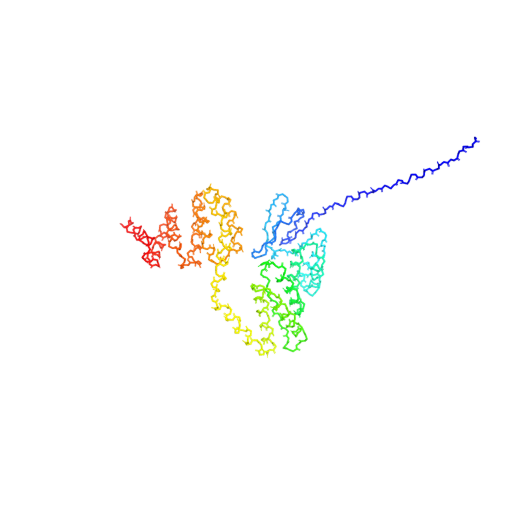841 O O . GLN A 1 115 ? 4.274 1.769 -19.500 1.00 92.44 115 GLN A O 1
ATOM 846 N N . ALA A 1 116 ? 6.223 2.581 -18.707 1.00 95.75 116 ALA A N 1
ATOM 847 C CA . ALA A 1 116 ? 7.102 1.801 -19.572 1.00 95.75 116 ALA A CA 1
ATOM 848 C C . ALA A 1 116 ? 6.960 0.305 -19.285 1.00 95.75 116 ALA A C 1
ATOM 850 O O . ALA A 1 116 ? 6.743 -0.459 -20.221 1.00 95.75 116 ALA A O 1
ATOM 851 N N . ALA A 1 117 ? 6.993 -0.106 -18.011 1.00 95.19 117 ALA A N 1
ATOM 852 C CA . ALA A 1 117 ? 6.829 -1.506 -17.622 1.00 95.19 117 ALA A CA 1
ATOM 853 C C . ALA A 1 117 ? 5.502 -2.084 -18.130 1.00 95.19 117 ALA A C 1
ATOM 855 O O . ALA A 1 117 ? 5.481 -3.123 -18.787 1.00 95.19 117 ALA A O 1
ATOM 856 N N . LYS A 1 118 ? 4.396 -1.365 -17.900 1.00 94.00 118 LYS A N 1
ATOM 857 C CA . LYS A 1 118 ? 3.062 -1.766 -18.368 1.00 94.00 118 LYS A CA 1
ATOM 858 C C . LYS A 1 118 ? 2.976 -1.842 -19.897 1.00 94.00 118 LYS A C 1
ATOM 860 O O . LYS A 1 118 ? 2.437 -2.805 -20.432 1.00 94.00 118 LYS A O 1
ATOM 865 N N . SER A 1 119 ? 3.468 -0.822 -20.599 1.00 95.50 119 SER A N 1
ATOM 866 C CA . SER A 1 119 ? 3.377 -0.757 -22.063 1.00 95.50 119 SER A CA 1
ATOM 867 C C . SER A 1 119 ? 4.258 -1.816 -22.730 1.00 95.50 119 SER A C 1
ATOM 869 O O . SER A 1 119 ? 3.820 -2.458 -23.677 1.00 95.50 119 SER A O 1
ATOM 871 N N . ALA A 1 120 ? 5.462 -2.056 -22.206 1.00 97.44 120 ALA A N 1
ATOM 872 C CA . ALA A 1 120 ? 6.355 -3.096 -22.706 1.00 97.44 120 ALA A CA 1
ATOM 873 C C . ALA A 1 120 ? 5.766 -4.501 -22.502 1.00 97.44 120 ALA A C 1
ATOM 875 O O . ALA A 1 120 ? 5.826 -5.316 -23.419 1.00 97.44 120 ALA A O 1
ATOM 876 N N . ASP A 1 121 ? 5.133 -4.765 -21.352 1.00 96.50 121 ASP A N 1
ATOM 877 C CA . ASP A 1 121 ? 4.461 -6.044 -21.087 1.00 96.50 121 ASP A CA 1
ATOM 878 C C . ASP A 1 121 ? 3.327 -6.284 -22.096 1.00 96.50 121 ASP A C 1
ATOM 880 O O . ASP A 1 121 ? 3.278 -7.330 -22.739 1.00 96.50 121 ASP A O 1
ATOM 884 N N . LEU A 1 122 ? 2.472 -5.279 -22.328 1.00 95.62 122 LEU A N 1
ATOM 885 C CA . LEU A 1 122 ? 1.399 -5.342 -23.333 1.00 95.62 122 LEU A CA 1
ATOM 886 C C . LEU A 1 122 ? 1.916 -5.502 -24.771 1.00 95.62 122 LEU A C 1
ATOM 888 O O . LEU A 1 122 ? 1.222 -6.078 -25.604 1.00 95.62 122 LEU A O 1
ATOM 892 N N . ALA A 1 123 ? 3.121 -5.012 -25.064 1.00 96.88 123 ALA A N 1
ATOM 893 C CA . ALA A 1 123 ? 3.781 -5.172 -26.358 1.00 96.88 123 ALA A CA 1
ATOM 894 C C . ALA A 1 123 ? 4.522 -6.516 -26.513 1.00 96.88 123 ALA A C 1
ATOM 896 O O . ALA A 1 123 ? 5.105 -6.763 -27.565 1.00 96.88 123 ALA A O 1
ATOM 897 N N . GLY A 1 124 ? 4.547 -7.370 -25.481 1.00 95.88 124 GLY A N 1
ATOM 898 C CA . GLY A 1 124 ? 5.306 -8.625 -25.483 1.00 95.88 124 GLY A CA 1
ATOM 899 C C . GLY A 1 124 ? 6.819 -8.452 -25.291 1.00 95.88 124 GLY A C 1
ATOM 900 O O . GLY A 1 124 ? 7.562 -9.423 -25.384 1.00 95.88 124 GLY A O 1
ATOM 901 N N . ARG A 1 125 ? 7.294 -7.241 -24.974 1.00 97.19 125 ARG A N 1
ATOM 902 C CA . ARG A 1 125 ? 8.711 -6.925 -24.728 1.00 97.19 125 ARG A CA 1
ATOM 903 C C . ARG A 1 125 ? 9.076 -7.194 -23.270 1.00 97.19 125 ARG A C 1
ATOM 905 O O . ARG A 1 125 ? 9.341 -6.280 -22.490 1.00 97.19 125 ARG A O 1
ATOM 912 N N . PHE A 1 126 ? 9.061 -8.466 -22.876 1.00 97.19 126 PHE A N 1
ATOM 913 C CA . PHE A 1 126 ? 9.136 -8.855 -21.464 1.00 97.19 126 PHE A CA 1
ATOM 914 C C . PHE A 1 126 ? 10.414 -8.386 -20.746 1.00 97.19 126 PHE A C 1
ATOM 916 O O . PHE A 1 126 ? 10.340 -7.894 -19.622 1.00 97.19 126 PHE A O 1
ATOM 923 N N . ALA A 1 127 ? 11.586 -8.487 -21.381 1.00 97.19 127 ALA A N 1
ATOM 924 C CA . ALA A 1 127 ? 12.842 -8.042 -20.769 1.00 97.19 127 ALA A CA 1
ATOM 925 C C . ALA A 1 127 ? 12.853 -6.524 -20.498 1.00 97.19 127 ALA A C 1
ATOM 927 O O . ALA A 1 127 ? 13.268 -6.088 -19.422 1.00 97.19 127 ALA A O 1
ATOM 928 N N . ASP A 1 128 ? 12.318 -5.731 -21.429 1.00 97.88 128 ASP A N 1
ATOM 929 C CA . ASP A 1 128 ? 12.162 -4.283 -21.266 1.00 97.88 128 ASP A CA 1
ATOM 930 C C . ASP A 1 128 ? 11.149 -3.944 -20.172 1.00 97.88 128 ASP A C 1
ATOM 932 O O . ASP A 1 128 ? 11.377 -3.034 -19.369 1.00 97.88 128 ASP A O 1
ATOM 936 N N . ALA A 1 129 ? 10.057 -4.711 -20.099 1.00 97.50 129 ALA A N 1
ATOM 937 C CA . ALA A 1 129 ? 9.057 -4.585 -19.048 1.00 97.50 129 ALA A CA 1
ATOM 938 C C . ALA A 1 129 ? 9.669 -4.834 -17.665 1.00 97.50 129 ALA A C 1
ATOM 940 O O . ALA A 1 129 ? 9.429 -4.069 -16.731 1.00 97.50 129 ALA A O 1
ATOM 941 N N . VAL A 1 130 ? 10.510 -5.865 -17.544 1.00 97.88 130 VAL A N 1
ATOM 942 C CA . VAL A 1 130 ? 11.245 -6.199 -16.319 1.00 97.88 130 VAL A CA 1
ATOM 943 C C . VAL A 1 130 ? 12.251 -5.112 -15.953 1.00 97.88 130 VAL A C 1
ATOM 945 O O . VAL A 1 130 ? 12.273 -4.687 -14.800 1.00 97.88 130 VAL A O 1
ATOM 948 N N . SER A 1 131 ? 13.037 -4.613 -16.910 1.00 97.94 131 SER A N 1
ATOM 949 C CA . SER A 1 131 ? 13.993 -3.527 -16.661 1.00 97.94 131 SER A CA 1
ATOM 950 C C . SER A 1 131 ? 13.293 -2.265 -16.145 1.00 97.94 131 SER A C 1
ATOM 952 O O . SER A 1 131 ? 13.716 -1.672 -15.153 1.00 97.94 131 SER A O 1
ATOM 954 N N . ALA A 1 132 ? 12.188 -1.871 -16.781 1.00 96.50 132 ALA A N 1
ATOM 955 C CA . ALA A 1 132 ? 11.400 -0.716 -16.362 1.00 96.50 132 ALA A CA 1
ATOM 956 C C . ALA A 1 132 ? 10.706 -0.944 -15.005 1.00 96.50 132 ALA A C 1
ATOM 958 O O . ALA A 1 132 ? 10.632 -0.032 -14.182 1.00 96.50 132 ALA A O 1
ATOM 959 N N . TYR A 1 133 ? 10.255 -2.173 -14.731 1.00 95.38 133 TYR A N 1
ATOM 960 C CA . TYR A 1 133 ? 9.675 -2.544 -13.441 1.00 95.38 133 TYR A CA 1
ATOM 961 C C . TYR A 1 133 ? 10.709 -2.482 -12.309 1.00 95.38 133 TYR A C 1
ATOM 963 O O . TYR A 1 133 ? 10.397 -1.974 -11.236 1.00 95.38 133 TYR A O 1
ATOM 971 N N . ILE A 1 134 ? 11.947 -2.928 -12.545 1.00 95.56 134 ILE A N 1
ATOM 972 C CA . ILE A 1 134 ? 13.057 -2.796 -11.587 1.00 95.56 134 ILE A CA 1
ATOM 973 C C . ILE A 1 134 ? 13.324 -1.319 -11.279 1.00 95.56 134 ILE A C 1
ATOM 975 O O . ILE A 1 134 ? 13.400 -0.950 -10.108 1.00 95.56 134 ILE A O 1
ATOM 979 N N . ALA A 1 135 ? 13.415 -0.468 -12.307 1.00 94.12 135 ALA A N 1
ATOM 980 C CA . ALA A 1 135 ? 13.607 0.972 -12.126 1.00 94.12 135 ALA A CA 1
ATOM 981 C C . ALA A 1 135 ? 12.471 1.599 -11.301 1.00 94.12 135 ALA A C 1
ATOM 983 O O . ALA A 1 135 ? 12.725 2.374 -10.380 1.00 94.12 135 ALA A O 1
ATOM 984 N N . TRP A 1 136 ? 11.224 1.202 -11.571 1.00 92.25 136 TRP A N 1
ATOM 985 C CA . TRP A 1 136 ? 10.062 1.642 -10.802 1.00 92.25 136 TRP A CA 1
ATOM 986 C C . TRP A 1 136 ? 10.119 1.190 -9.331 1.00 92.25 136 TRP A C 1
ATOM 988 O O . TRP A 1 136 ? 9.931 2.013 -8.437 1.00 92.25 136 TRP A O 1
ATOM 998 N N . VAL A 1 137 ? 10.434 -0.086 -9.067 1.00 89.19 137 VAL A N 1
ATOM 999 C CA . VAL A 1 137 ? 10.571 -0.628 -7.702 1.00 89.19 137 VAL A CA 1
ATOM 1000 C C . VAL A 1 137 ? 11.686 0.084 -6.925 1.00 89.19 137 VAL A C 1
ATOM 1002 O O . VAL A 1 137 ? 11.508 0.400 -5.749 1.00 89.19 137 VAL A O 1
ATOM 1005 N N . ASN A 1 138 ? 12.817 0.365 -7.576 1.00 88.62 138 ASN A N 1
ATOM 1006 C CA . ASN A 1 138 ? 13.965 1.025 -6.953 1.00 88.62 138 ASN A CA 1
ATOM 1007 C C . ASN A 1 138 ? 13.766 2.532 -6.753 1.00 88.62 138 ASN A C 1
ATOM 1009 O O . ASN A 1 138 ? 14.406 3.113 -5.882 1.00 88.62 138 ASN A O 1
ATOM 1013 N N . GLY A 1 139 ? 12.859 3.166 -7.503 1.00 84.62 139 GLY A N 1
ATOM 1014 C CA . GLY A 1 139 ? 12.525 4.587 -7.365 1.00 84.62 139 GLY A CA 1
ATOM 1015 C C . GLY A 1 139 ? 11.863 4.966 -6.032 1.00 84.62 139 GLY A C 1
ATOM 1016 O O . GLY A 1 139 ? 11.515 6.127 -5.843 1.00 84.62 139 GLY A O 1
ATOM 1017 N N . GLY A 1 140 ? 11.671 4.012 -5.111 1.00 71.94 140 GLY A N 1
ATOM 1018 C CA . GLY A 1 140 ? 11.154 4.261 -3.761 1.00 71.94 140 GLY A CA 1
ATOM 1019 C C . GLY A 1 140 ? 9.661 4.586 -3.715 1.00 71.94 140 GLY A C 1
ATOM 1020 O O . GLY A 1 140 ? 9.135 4.946 -2.662 1.00 71.94 140 GLY A O 1
ATOM 1021 N N . TRP A 1 141 ? 8.958 4.454 -4.841 1.00 58.03 141 TRP A N 1
ATOM 1022 C CA . TRP A 1 141 ? 7.553 4.818 -4.935 1.00 58.03 141 TRP A CA 1
ATOM 1023 C C . TRP A 1 141 ? 6.683 3.638 -4.500 1.00 58.03 141 TRP A C 1
ATOM 1025 O O . TRP A 1 141 ? 6.504 2.653 -5.216 1.00 58.03 141 TRP A O 1
ATOM 1035 N N . SER A 1 142 ? 6.153 3.718 -3.278 1.00 53.28 142 SER A N 1
ATOM 1036 C CA . SER A 1 142 ? 5.343 2.658 -2.666 1.00 53.28 142 SER A CA 1
ATOM 1037 C C . SER A 1 142 ? 3.981 2.457 -3.344 1.00 53.28 142 SER A C 1
ATOM 1039 O O . SER A 1 142 ? 3.296 1.480 -3.044 1.00 53.28 142 SER A O 1
ATOM 1041 N N . GLN A 1 143 ? 3.586 3.323 -4.284 1.00 55.88 143 GLN A N 1
ATOM 1042 C CA . GLN A 1 143 ? 2.371 3.264 -5.104 1.00 55.88 143 GLN A CA 1
ATOM 1043 C C . GLN A 1 143 ? 2.573 4.116 -6.381 1.00 55.88 143 GLN A C 1
ATOM 1045 O O . GLN A 1 143 ? 3.355 5.053 -6.310 1.00 55.88 143 GLN A O 1
ATOM 1050 N N . PRO A 1 144 ? 1.885 3.890 -7.525 1.00 53.56 144 PRO A N 1
ATOM 1051 C CA . PRO A 1 144 ? 0.721 3.028 -7.754 1.00 53.56 144 PRO A CA 1
ATOM 1052 C C . PRO A 1 144 ? 1.069 1.537 -7.798 1.00 53.56 144 PRO A C 1
ATOM 1054 O O . PRO A 1 144 ? 2.166 1.173 -8.183 1.00 53.56 144 PRO A O 1
ATOM 1057 N N . LYS A 1 145 ? 0.130 0.646 -7.444 1.00 66.75 145 LYS A N 1
ATOM 1058 C CA . LYS A 1 145 ? 0.281 -0.810 -7.642 1.00 66.75 145 LYS A CA 1
ATOM 1059 C C . LYS A 1 145 ? 0.381 -1.141 -9.132 1.00 66.75 145 LYS A C 1
ATOM 1061 O O . LYS A 1 145 ? -0.616 -1.469 -9.773 1.00 66.75 145 LYS A O 1
ATOM 1066 N N . ILE A 1 146 ? 1.582 -1.051 -9.681 1.00 79.00 146 ILE A N 1
ATOM 1067 C CA . ILE A 1 146 ? 1.887 -1.606 -10.990 1.00 79.00 146 ILE A CA 1
ATOM 1068 C C . ILE A 1 146 ? 1.988 -3.107 -10.796 1.00 79.00 146 ILE A C 1
ATOM 1070 O O . ILE A 1 146 ? 2.722 -3.590 -9.933 1.00 79.00 146 ILE A O 1
ATOM 1074 N N . SER A 1 147 ? 1.172 -3.837 -11.550 1.00 85.00 147 SER A N 1
ATOM 1075 C CA . SER A 1 147 ? 1.283 -5.288 -11.556 1.00 85.00 147 SER A CA 1
ATOM 1076 C C . SER A 1 147 ? 2.633 -5.654 -12.170 1.00 85.00 147 SER A C 1
ATOM 1078 O O . SER A 1 147 ? 3.020 -5.032 -13.162 1.00 85.00 147 SER A O 1
ATOM 1080 N N . PRO A 1 148 ? 3.363 -6.622 -11.598 1.00 90.94 148 PRO A N 1
ATOM 1081 C CA . PRO A 1 148 ? 4.584 -7.099 -12.224 1.00 90.94 148 PRO A CA 1
ATOM 1082 C C . PRO A 1 148 ? 4.268 -7.623 -13.637 1.00 90.94 148 PRO A C 1
ATOM 1084 O O . PRO A 1 148 ? 3.173 -8.168 -13.822 1.00 90.94 148 PRO A O 1
ATOM 1087 N N . PRO A 1 149 ? 5.203 -7.494 -14.599 1.00 95.06 149 PRO A N 1
ATOM 1088 C CA . PRO A 1 149 ? 5.052 -8.035 -15.947 1.00 95.06 149 PRO A CA 1
ATOM 1089 C C . PRO A 1 149 ? 4.523 -9.474 -15.940 1.00 95.06 149 PRO A C 1
ATOM 1091 O O . PRO A 1 149 ? 5.045 -10.332 -15.219 1.00 95.06 149 PRO A O 1
ATOM 1094 N N . GLY A 1 150 ? 3.448 -9.715 -16.689 1.00 93.00 150 GLY A N 1
ATOM 1095 C CA . GLY A 1 150 ? 2.695 -10.969 -16.670 1.00 93.00 150 GLY A CA 1
ATOM 1096 C C . GLY A 1 150 ? 2.803 -11.787 -17.954 1.00 93.00 150 GLY A C 1
ATOM 1097 O O . GLY A 1 150 ? 2.568 -12.997 -17.914 1.00 93.00 150 GLY A O 1
ATOM 1098 N N . ASN A 1 151 ? 3.189 -11.167 -19.072 1.00 93.19 151 ASN A N 1
ATOM 1099 C CA . ASN A 1 151 ? 3.282 -11.821 -20.377 1.00 93.19 151 ASN A CA 1
ATOM 1100 C C . ASN A 1 151 ? 4.612 -12.571 -20.515 1.00 93.19 151 ASN A C 1
ATOM 1102 O O . ASN A 1 151 ? 5.498 -12.200 -21.281 1.00 93.19 151 ASN A O 1
ATOM 1106 N N . LEU A 1 152 ? 4.748 -13.638 -19.724 1.00 94.50 152 LEU A N 1
ATOM 1107 C CA . LEU A 1 152 ? 5.936 -14.483 -19.666 1.00 94.50 152 LEU A CA 1
ATOM 1108 C C . LEU A 1 152 ? 6.219 -15.154 -21.031 1.00 94.50 152 LEU A C 1
ATOM 1110 O O . LEU A 1 152 ? 5.376 -15.922 -21.516 1.00 94.50 152 LEU A O 1
ATOM 1114 N N . PRO A 1 153 ? 7.410 -14.943 -21.627 1.00 95.56 153 PRO A N 1
ATOM 1115 C CA . PRO A 1 153 ? 7.803 -15.566 -22.890 1.00 95.56 153 PRO A CA 1
ATOM 1116 C C . PRO A 1 153 ? 7.899 -17.098 -22.821 1.00 95.56 153 PRO A C 1
ATOM 1118 O O . PRO A 1 153 ? 7.646 -17.731 -21.792 1.00 95.56 153 PRO A O 1
ATOM 1121 N N . GLN A 1 154 ? 8.259 -17.732 -23.938 1.00 95.81 154 GLN A N 1
ATOM 1122 C CA . GLN A 1 154 ? 8.535 -19.173 -23.976 1.00 95.81 154 GLN A CA 1
ATOM 1123 C C . GLN A 1 154 ? 9.734 -19.550 -23.087 1.00 95.81 154 GLN A C 1
ATOM 1125 O O . GLN A 1 154 ? 10.626 -18.737 -22.862 1.00 95.81 154 GLN A O 1
ATOM 1130 N N . ARG A 1 155 ? 9.745 -20.805 -22.615 1.00 95.38 155 ARG A N 1
ATOM 1131 C CA . ARG A 1 155 ? 10.693 -21.355 -21.627 1.00 95.38 155 ARG A CA 1
ATOM 1132 C C . ARG A 1 155 ? 12.165 -21.026 -21.905 1.00 95.38 155 ARG A C 1
ATOM 1134 O O . ARG A 1 155 ? 12.891 -20.692 -20.977 1.00 95.38 155 ARG A O 1
ATOM 1141 N N . ASP A 1 156 ? 12.580 -21.102 -23.164 1.00 94.44 156 ASP A N 1
ATOM 1142 C CA . ASP A 1 156 ? 13.985 -20.970 -23.567 1.00 94.44 156 ASP A CA 1
ATOM 1143 C C . ASP A 1 156 ? 14.239 -19.706 -24.405 1.00 94.44 156 ASP A C 1
ATOM 1145 O O . ASP A 1 156 ? 15.239 -19.610 -25.117 1.00 94.44 156 ASP A O 1
ATOM 1149 N N . SER A 1 157 ? 13.331 -18.720 -24.360 1.00 97.06 157 SER A N 1
ATOM 1150 C CA . SER A 1 157 ? 13.518 -17.489 -25.128 1.00 97.06 157 SER A CA 1
ATOM 1151 C C . SER A 1 157 ? 14.653 -16.638 -24.550 1.00 97.06 157 SER A C 1
ATOM 1153 O O . SER A 1 157 ? 14.834 -16.532 -23.332 1.00 97.06 157 SER A O 1
ATOM 1155 N N . ALA A 1 158 ? 15.396 -15.967 -25.433 1.00 97.00 158 ALA A N 1
ATOM 1156 C CA . ALA A 1 158 ? 16.449 -15.036 -25.029 1.00 97.00 158 ALA A CA 1
ATOM 1157 C C . ALA A 1 158 ? 15.917 -13.927 -24.099 1.00 97.00 158 ALA A C 1
ATOM 1159 O O . ALA A 1 158 ? 16.611 -13.505 -23.175 1.00 97.00 158 ALA A O 1
ATOM 1160 N N . GLU A 1 159 ? 14.669 -13.500 -24.302 1.00 96.25 159 GLU A N 1
ATOM 1161 C CA . GLU A 1 159 ? 13.991 -12.490 -23.482 1.00 96.25 159 GLU A CA 1
ATOM 1162 C C . GLU A 1 159 ? 13.762 -12.967 -22.046 1.00 96.25 159 GLU A C 1
ATOM 1164 O O . GLU A 1 159 ? 14.026 -12.214 -21.107 1.00 96.25 159 GLU A O 1
ATOM 1169 N N . LEU A 1 160 ? 13.309 -14.214 -21.852 1.00 97.56 160 LEU A N 1
ATOM 1170 C CA . LEU A 1 160 ? 13.110 -14.771 -20.514 1.00 97.56 160 LEU A CA 1
ATOM 1171 C C . LEU A 1 160 ? 14.451 -14.931 -19.789 1.00 97.56 160 LEU A C 1
ATOM 1173 O O . LEU A 1 160 ? 14.574 -14.540 -18.629 1.00 97.56 160 LEU A O 1
ATOM 1177 N N . LEU A 1 161 ? 15.476 -15.439 -20.481 1.00 97.81 161 LEU A N 1
ATOM 1178 C CA . LEU A 1 161 ? 16.819 -15.601 -19.914 1.00 97.81 161 LEU A CA 1
ATOM 1179 C C . LEU A 1 161 ? 17.445 -14.257 -19.512 1.00 97.81 161 LEU A C 1
ATOM 1181 O O . LEU A 1 161 ? 18.077 -14.156 -18.456 1.00 97.81 161 LEU A O 1
ATOM 1185 N N . LEU A 1 162 ? 17.255 -13.214 -20.326 1.00 97.94 162 LEU A N 1
ATOM 1186 C CA . LEU A 1 162 ? 17.702 -11.861 -20.004 1.00 97.94 162 LEU A CA 1
ATOM 1187 C C . LEU A 1 162 ? 16.947 -11.298 -18.793 1.00 97.94 162 LEU A C 1
ATOM 1189 O O . LEU A 1 162 ? 17.578 -10.806 -17.858 1.00 97.94 162 LEU A O 1
ATOM 1193 N N . ALA A 1 163 ? 15.619 -11.428 -18.763 1.00 97.62 163 ALA A N 1
ATOM 1194 C CA . ALA A 1 163 ? 14.798 -10.988 -17.638 1.00 97.62 163 ALA A CA 1
ATOM 1195 C C . ALA A 1 163 ? 15.206 -11.658 -16.316 1.00 97.62 163 ALA A C 1
ATOM 1197 O O . ALA A 1 163 ? 15.326 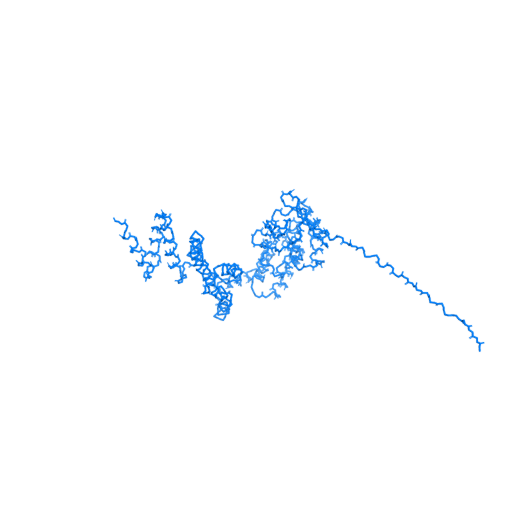-10.987 -15.292 1.00 97.62 163 ALA A O 1
ATOM 1198 N N . ILE A 1 164 ? 15.483 -12.965 -16.334 1.00 98.12 164 ILE A N 1
ATOM 1199 C CA . ILE A 1 164 ? 15.958 -13.711 -15.161 1.00 98.12 164 ILE A CA 1
ATOM 1200 C C . ILE A 1 164 ? 17.296 -13.166 -14.661 1.00 98.12 164 ILE A C 1
ATOM 1202 O O . ILE A 1 164 ? 17.494 -13.035 -13.452 1.00 98.12 164 ILE A O 1
ATOM 1206 N N . ARG A 1 165 ? 18.221 -12.824 -15.564 1.00 98.25 165 ARG A N 1
ATOM 1207 C CA . ARG A 1 165 ? 19.503 -12.213 -15.187 1.00 98.25 165 ARG A CA 1
ATOM 1208 C C . ARG A 1 165 ? 19.291 -10.870 -14.487 1.00 98.25 165 ARG A C 1
ATOM 1210 O O . ARG A 1 165 ? 19.794 -10.695 -13.381 1.00 98.25 165 ARG A O 1
ATOM 1217 N N . LEU A 1 166 ? 18.498 -9.982 -15.094 1.00 98.25 166 LEU A N 1
ATOM 1218 C CA . LEU A 1 166 ? 18.178 -8.660 -14.539 1.00 98.25 166 LEU A CA 1
ATOM 1219 C C . LEU A 1 166 ? 17.521 -8.770 -13.156 1.00 98.25 166 LEU A C 1
ATOM 1221 O O . LEU A 1 166 ? 17.890 -8.058 -12.225 1.00 98.25 166 LEU A O 1
ATOM 1225 N N . LEU A 1 167 ? 16.574 -9.697 -12.996 1.00 97.88 167 LEU A N 1
ATOM 1226 C CA . LEU A 1 167 ? 15.880 -9.920 -11.728 1.00 97.88 167 LEU A CA 1
ATOM 1227 C C . LEU A 1 167 ? 16.796 -10.484 -10.643 1.00 97.88 167 LEU A C 1
ATOM 1229 O O . LEU A 1 167 ? 16.670 -10.078 -9.492 1.00 97.88 167 LEU A O 1
ATOM 1233 N N . ASN A 1 168 ? 17.711 -11.396 -10.982 1.00 97.44 168 ASN A N 1
ATOM 1234 C CA . ASN A 1 168 ? 18.689 -11.909 -10.021 1.00 97.44 168 ASN A CA 1
ATOM 1235 C C . ASN A 1 168 ? 19.601 -10.799 -9.499 1.00 97.44 168 ASN A C 1
ATOM 1237 O O . ASN A 1 168 ? 19.805 -10.699 -8.289 1.00 97.44 168 ASN A O 1
ATOM 1241 N N . GLU A 1 169 ? 20.127 -9.972 -10.400 1.00 97.81 169 GLU A N 1
ATOM 1242 C CA . GLU A 1 169 ? 20.985 -8.841 -10.050 1.00 97.81 169 GLU A CA 1
ATOM 1243 C C . GLU A 1 169 ? 20.234 -7.851 -9.151 1.00 97.81 169 GLU A C 1
ATOM 1245 O O . GLU A 1 169 ? 20.660 -7.575 -8.027 1.00 97.81 169 GLU A O 1
ATOM 1250 N N . ALA A 1 170 ? 19.049 -7.413 -9.585 1.00 96.12 170 ALA A N 1
ATOM 1251 C CA . ALA A 1 170 ? 18.239 -6.455 -8.847 1.00 96.12 170 ALA A CA 1
ATOM 1252 C C . ALA A 1 170 ? 17.777 -6.993 -7.482 1.00 96.12 170 ALA A C 1
ATOM 1254 O O . ALA A 1 170 ? 17.875 -6.294 -6.476 1.00 96.12 170 ALA A O 1
ATOM 1255 N N . ALA A 1 171 ? 17.308 -8.243 -7.408 1.00 93.88 171 ALA A N 1
ATOM 1256 C CA . ALA A 1 171 ? 16.860 -8.845 -6.152 1.00 93.88 171 ALA A CA 1
ATOM 1257 C C . ALA A 1 171 ? 18.010 -9.102 -5.166 1.00 93.88 171 ALA A C 1
ATOM 1259 O O . ALA A 1 171 ? 17.771 -9.161 -3.959 1.00 93.88 171 ALA A O 1
ATOM 1260 N N . SER A 1 172 ? 19.239 -9.278 -5.658 1.00 93.31 172 SER A N 1
ATOM 1261 C CA . SER A 1 172 ? 20.422 -9.449 -4.810 1.00 93.31 172 SER A CA 1
ATOM 1262 C C . SER A 1 172 ? 20.915 -8.115 -4.251 1.00 93.31 172 SER A C 1
ATOM 1264 O O . SER A 1 172 ? 21.298 -8.060 -3.086 1.00 93.31 172 SER A O 1
ATOM 1266 N N . ALA A 1 173 ? 20.858 -7.046 -5.052 1.00 93.50 173 ALA A N 1
ATOM 1267 C CA . ALA A 1 173 ? 21.262 -5.699 -4.650 1.00 93.50 173 ALA A CA 1
ATOM 1268 C C . ALA A 1 173 ? 20.206 -4.957 -3.806 1.00 93.50 173 ALA A C 1
ATOM 1270 O O . ALA A 1 173 ? 20.544 -4.021 -3.084 1.00 93.50 173 ALA A O 1
ATOM 1271 N N . ALA A 1 174 ? 18.930 -5.349 -3.889 1.00 87.00 174 ALA A N 1
ATOM 1272 C CA . ALA A 1 174 ? 17.851 -4.673 -3.177 1.00 87.00 174 ALA A CA 1
ATOM 1273 C C . ALA A 1 174 ? 17.940 -4.856 -1.643 1.00 87.00 174 ALA A C 1
ATOM 1275 O O . ALA A 1 174 ? 18.187 -5.976 -1.166 1.00 87.00 174 ALA A O 1
ATOM 1276 N N . PRO A 1 175 ? 17.670 -3.791 -0.856 1.00 81.19 175 PRO A N 1
ATOM 1277 C CA . PRO A 1 175 ? 17.558 -3.893 0.596 1.00 81.19 175 PRO A CA 1
ATOM 1278 C C . PRO A 1 175 ? 16.388 -4.804 0.983 1.00 81.19 175 PRO A C 1
ATOM 1280 O O . PRO A 1 175 ? 15.406 -4.925 0.244 1.00 81.19 175 PRO A O 1
ATOM 1283 N N . ASP A 1 176 ? 16.485 -5.457 2.141 1.00 77.38 176 ASP A N 1
ATOM 1284 C CA . ASP A 1 176 ? 15.392 -6.286 2.649 1.00 77.38 176 ASP A CA 1
ATOM 1285 C C . ASP A 1 176 ? 14.125 -5.443 2.861 1.00 77.38 176 ASP A C 1
ATOM 1287 O O . ASP A 1 176 ? 14.179 -4.297 3.306 1.00 77.38 176 ASP A O 1
ATOM 1291 N N . GLY A 1 177 ? 12.972 -5.999 2.485 1.00 80.50 177 GLY A N 1
ATOM 1292 C CA . GLY A 1 177 ? 11.690 -5.298 2.515 1.00 80.50 177 GLY A CA 1
ATOM 1293 C C . GLY A 1 177 ? 10.831 -5.561 1.279 1.00 80.50 177 GLY A C 1
ATOM 1294 O O . GLY A 1 177 ? 11.017 -6.543 0.553 1.00 80.50 177 GLY A O 1
ATOM 1295 N N . GLU A 1 178 ? 9.867 -4.671 1.035 1.00 79.88 178 GLU A N 1
ATOM 1296 C CA . GLU A 1 178 ? 8.842 -4.847 -0.003 1.00 79.88 178 GLU A CA 1
ATOM 1297 C C . GLU A 1 178 ? 9.427 -4.879 -1.425 1.00 79.88 178 GLU A C 1
ATOM 1299 O O . GLU A 1 178 ? 8.996 -5.686 -2.250 1.00 79.88 178 GLU A O 1
ATOM 1304 N N . ALA A 1 179 ? 10.430 -4.045 -1.712 1.00 85.25 179 ALA A N 1
ATOM 1305 C CA . ALA A 1 179 ? 11.080 -3.987 -3.021 1.00 85.25 179 ALA A CA 1
ATOM 1306 C C . ALA A 1 179 ? 11.708 -5.338 -3.400 1.00 85.25 179 ALA A C 1
ATOM 1308 O O . ALA A 1 179 ? 11.354 -5.942 -4.416 1.00 85.25 179 ALA A O 1
ATOM 1309 N N . LYS A 1 180 ? 12.573 -5.869 -2.529 1.00 89.31 180 LYS A N 1
ATOM 1310 C CA . LYS A 1 180 ? 13.212 -7.177 -2.712 1.00 89.31 180 LYS A CA 1
ATOM 1311 C C . LYS A 1 180 ? 12.197 -8.311 -2.787 1.00 89.31 180 LYS A C 1
ATOM 1313 O O . LYS A 1 180 ? 12.355 -9.215 -3.606 1.00 89.31 180 LYS A O 1
ATOM 1318 N N . LEU A 1 181 ? 11.132 -8.250 -1.985 1.00 88.12 181 LEU A N 1
ATOM 1319 C CA . LEU A 1 181 ? 10.044 -9.225 -2.036 1.00 88.12 181 LEU A CA 1
ATOM 1320 C C . LEU A 1 181 ? 9.354 -9.233 -3.409 1.00 88.12 181 LEU A C 1
ATOM 1322 O O . LEU A 1 181 ? 9.209 -10.300 -4.003 1.00 88.12 181 LEU A O 1
ATOM 1326 N N . LYS A 1 182 ? 8.983 -8.063 -3.945 1.00 89.69 182 LYS A N 1
ATOM 1327 C CA . LYS A 1 182 ? 8.354 -7.934 -5.273 1.00 89.69 182 LYS A CA 1
ATOM 1328 C C . LYS A 1 182 ? 9.243 -8.484 -6.385 1.00 89.69 182 LYS A C 1
ATOM 1330 O O . LYS A 1 182 ? 8.761 -9.216 -7.250 1.00 89.69 182 LYS A O 1
ATOM 1335 N N . LEU A 1 183 ? 10.536 -8.160 -6.353 1.00 94.50 183 LEU A N 1
ATOM 1336 C CA . LEU A 1 183 ? 11.504 -8.657 -7.333 1.00 94.50 183 LEU A CA 1
ATOM 1337 C C . LEU A 1 183 ? 11.656 -10.180 -7.247 1.00 94.50 183 LEU A C 1
ATOM 1339 O O . LEU A 1 183 ? 11.608 -10.857 -8.271 1.00 94.50 183 LEU A O 1
ATOM 1343 N N . ARG A 1 184 ? 11.750 -10.740 -6.033 1.00 95.44 184 ARG A N 1
ATOM 1344 C CA . ARG A 1 184 ? 11.828 -12.194 -5.817 1.00 95.44 184 ARG A CA 1
ATOM 1345 C C . ARG A 1 184 ? 10.559 -12.932 -6.240 1.00 95.44 184 ARG A C 1
ATOM 1347 O O . ARG A 1 184 ? 10.658 -14.032 -6.767 1.00 95.44 184 ARG A O 1
ATOM 1354 N N . GLN A 1 185 ? 9.380 -12.343 -6.052 1.00 93.62 185 GLN A N 1
ATOM 1355 C CA . GLN A 1 185 ? 8.123 -12.930 -6.526 1.00 93.62 185 GLN A CA 1
ATOM 1356 C C . GLN A 1 185 ? 8.061 -12.996 -8.056 1.00 93.62 185 GLN A C 1
ATOM 1358 O O . GLN A 1 185 ? 7.626 -14.004 -8.608 1.00 93.62 185 GLN A O 1
ATOM 1363 N N . LEU A 1 186 ? 8.509 -11.948 -8.752 1.00 96.19 186 LEU A N 1
ATOM 1364 C CA . LEU A 1 186 ? 8.586 -11.969 -10.213 1.00 96.19 186 LEU A CA 1
ATOM 1365 C C . LEU A 1 186 ? 9.667 -12.941 -10.710 1.00 96.19 186 LEU A C 1
ATOM 1367 O O . LEU A 1 186 ? 9.431 -13.690 -11.654 1.00 96.19 186 LEU A O 1
ATOM 1371 N N . LEU A 1 187 ? 10.815 -12.991 -10.031 1.00 97.69 187 LEU A N 1
ATOM 1372 C CA . LEU A 1 187 ? 11.877 -13.957 -10.310 1.00 97.69 187 LEU A CA 1
ATOM 1373 C C . LEU A 1 187 ? 11.400 -15.405 -10.143 1.00 97.69 187 LEU A C 1
ATOM 1375 O O . LEU A 1 187 ? 11.713 -16.240 -10.985 1.00 97.69 187 LEU A O 1
ATOM 1379 N N . LEU A 1 188 ? 10.607 -15.696 -9.106 1.00 97.25 188 LEU A N 1
ATOM 1380 C CA . LEU A 1 188 ? 10.000 -17.013 -8.913 1.00 97.25 188 LEU A CA 1
ATOM 1381 C C . LEU A 1 188 ? 9.154 -17.410 -10.128 1.00 97.25 188 LEU A C 1
ATOM 1383 O O . LEU A 1 188 ? 9.390 -18.470 -10.696 1.00 97.25 188 LEU A O 1
ATOM 1387 N N . LYS A 1 189 ? 8.251 -16.532 -10.584 1.00 96.81 189 LYS A N 1
ATOM 1388 C CA . LYS A 1 189 ? 7.429 -16.791 -11.780 1.00 96.81 189 LYS A CA 1
ATOM 1389 C C . LYS A 1 189 ? 8.278 -17.039 -13.027 1.00 96.81 189 LYS A C 1
ATOM 1391 O O . LYS A 1 189 ? 7.947 -17.892 -13.848 1.00 96.81 189 LYS A O 1
ATOM 1396 N N . ALA A 1 190 ? 9.372 -16.292 -13.180 1.00 97.19 190 ALA A N 1
ATOM 1397 C CA . ALA A 1 190 ? 10.287 -16.465 -14.300 1.00 97.19 190 ALA A CA 1
ATOM 1398 C C . ALA A 1 190 ? 11.018 -17.821 -14.239 1.00 97.19 190 ALA A C 1
ATOM 1400 O O . ALA A 1 190 ? 11.087 -18.513 -15.253 1.00 97.19 190 ALA A O 1
ATOM 1401 N N . TYR A 1 191 ? 11.482 -18.249 -13.058 1.00 97.94 191 TYR A N 1
ATOM 1402 C CA . TYR A 1 191 ? 12.072 -19.579 -12.869 1.00 97.94 191 TYR A CA 1
ATOM 1403 C C . TYR A 1 191 ? 11.070 -20.713 -13.087 1.00 97.94 191 TYR A C 1
ATOM 1405 O O . TYR A 1 191 ? 11.405 -21.702 -13.735 1.00 97.94 191 TYR A O 1
ATOM 1413 N N . GLU A 1 192 ? 9.835 -20.570 -12.606 1.00 97.12 192 GLU A N 1
ATOM 1414 C CA . GLU A 1 192 ? 8.762 -21.539 -12.856 1.00 97.12 192 GLU A CA 1
ATOM 1415 C C . GLU A 1 192 ? 8.491 -21.677 -14.355 1.00 97.12 192 GLU A C 1
ATOM 1417 O O . GLU A 1 192 ? 8.401 -22.791 -14.871 1.00 97.12 192 GLU A O 1
ATOM 1422 N N . ARG A 1 193 ? 8.438 -20.551 -15.080 1.00 97.25 193 ARG A N 1
ATOM 1423 C CA . ARG A 1 193 ? 8.278 -20.559 -16.535 1.00 97.25 193 ARG A CA 1
ATOM 1424 C C . ARG A 1 193 ? 9.448 -21.233 -17.249 1.00 97.25 193 ARG A C 1
ATOM 1426 O O . ARG A 1 193 ? 9.219 -21.948 -18.223 1.00 97.25 193 ARG A O 1
ATOM 1433 N N . GLN A 1 194 ? 10.672 -21.008 -16.774 1.00 97.44 194 GLN A N 1
ATOM 1434 C CA . GLN A 1 194 ? 11.883 -21.649 -17.287 1.00 97.44 194 GLN A CA 1
ATOM 1435 C C . GLN A 1 194 ? 11.955 -23.146 -16.916 1.00 97.44 194 GLN A C 1
ATOM 1437 O O . GLN A 1 194 ? 12.721 -23.899 -17.516 1.00 97.44 194 GLN A O 1
ATOM 1442 N N . GLY A 1 195 ? 11.166 -23.612 -15.943 1.00 95.69 195 GLY A N 1
ATOM 1443 C CA . GLY A 1 195 ? 11.305 -24.953 -15.374 1.00 95.69 195 GLY A CA 1
ATOM 1444 C C . GLY A 1 195 ? 12.650 -25.142 -14.666 1.00 95.69 195 GLY A C 1
ATOM 1445 O O . GLY A 1 195 ? 13.262 -26.199 -14.795 1.00 95.69 195 GLY A O 1
ATOM 1446 N N . ASP A 1 196 ? 13.132 -24.095 -13.994 1.00 95.50 196 ASP A N 1
ATOM 1447 C CA . ASP A 1 196 ? 14.400 -24.076 -13.263 1.00 95.50 196 ASP A CA 1
ATOM 1448 C C . ASP A 1 196 ? 14.196 -24.544 -11.812 1.00 95.50 196 ASP A C 1
ATOM 1450 O O . ASP A 1 196 ? 13.300 -24.068 -11.110 1.00 95.50 196 ASP A O 1
ATOM 1454 N N . GLU A 1 197 ? 15.044 -25.454 -11.328 1.00 94.75 197 GLU A N 1
ATOM 1455 C CA . GLU A 1 197 ? 14.971 -26.001 -9.964 1.00 94.75 197 GLU A CA 1
ATOM 1456 C C . GLU A 1 197 ? 15.120 -24.927 -8.875 1.00 94.75 197 GLU A C 1
ATOM 1458 O O . GLU A 1 197 ? 14.602 -25.078 -7.760 1.00 94.75 197 GLU A O 1
ATOM 1463 N N . ARG A 1 198 ? 15.758 -23.793 -9.200 1.00 96.88 198 ARG A N 1
ATOM 1464 C CA . ARG A 1 198 ? 15.861 -22.627 -8.313 1.00 96.88 198 ARG A CA 1
ATOM 1465 C C . ARG A 1 198 ? 14.495 -22.073 -7.913 1.00 96.88 198 ARG A C 1
ATOM 1467 O O . ARG A 1 198 ? 14.398 -21.482 -6.836 1.00 96.88 198 ARG A O 1
ATOM 1474 N N . ALA A 1 199 ? 13.439 -22.309 -8.699 1.00 96.06 199 ALA A N 1
ATOM 1475 C CA . ALA A 1 199 ? 12.067 -21.962 -8.326 1.00 96.06 199 ALA A CA 1
ATOM 1476 C C . ALA A 1 199 ? 11.671 -22.584 -6.978 1.00 96.06 199 ALA A C 1
ATOM 1478 O O . ALA A 1 199 ? 11.152 -21.896 -6.099 1.00 96.06 199 ALA A O 1
ATOM 1479 N N . VAL A 1 200 ? 11.980 -23.867 -6.769 1.00 95.06 200 VAL A N 1
ATOM 1480 C CA . VAL A 1 200 ? 11.609 -24.595 -5.545 1.00 95.06 200 VAL A CA 1
ATOM 1481 C C . VAL A 1 200 ? 12.340 -24.023 -4.332 1.00 95.06 200 VAL A C 1
ATOM 1483 O O . VAL A 1 200 ? 11.730 -23.786 -3.286 1.00 95.06 200 VAL A O 1
ATOM 1486 N N . ALA A 1 201 ? 13.643 -23.767 -4.467 1.00 94.25 201 ALA A N 1
ATOM 1487 C CA . ALA A 1 201 ? 14.445 -23.178 -3.400 1.00 94.25 201 ALA A CA 1
ATOM 1488 C C . ALA A 1 201 ? 13.952 -21.767 -3.037 1.00 94.25 201 ALA A C 1
ATOM 1490 O O . ALA A 1 201 ? 13.742 -21.473 -1.858 1.00 94.25 201 ALA A O 1
ATOM 1491 N N . LEU A 1 202 ? 13.700 -20.920 -4.040 1.00 95.56 202 LEU A N 1
ATOM 1492 C CA . LEU A 1 202 ? 13.205 -19.560 -3.835 1.00 95.56 202 LEU A CA 1
ATOM 1493 C C . LEU A 1 202 ? 11.795 -19.550 -3.226 1.00 95.56 202 LEU A C 1
ATOM 1495 O O . LEU A 1 202 ? 11.534 -18.777 -2.305 1.00 95.56 202 LEU A O 1
ATOM 1499 N N . SER A 1 203 ? 10.906 -20.446 -3.664 1.00 94.06 203 SER A N 1
ATOM 1500 C CA . SER A 1 203 ? 9.571 -20.599 -3.077 1.00 94.06 203 SER A CA 1
ATOM 1501 C C . SER A 1 203 ? 9.646 -20.949 -1.590 1.00 94.06 203 SER A C 1
ATOM 1503 O O . SER A 1 203 ? 8.914 -20.366 -0.791 1.00 94.06 203 SER A O 1
ATOM 1505 N N . ARG A 1 204 ? 10.537 -21.867 -1.188 1.00 91.75 204 ARG A N 1
ATOM 1506 C CA . ARG A 1 204 ? 10.730 -22.207 0.233 1.00 91.75 204 ARG A CA 1
ATOM 1507 C C . ARG A 1 204 ? 11.245 -21.018 1.036 1.00 91.75 204 ARG A C 1
ATOM 1509 O O . ARG A 1 204 ? 10.751 -20.786 2.133 1.00 91.75 204 ARG A O 1
ATOM 1516 N N . GLN A 1 205 ? 12.190 -20.251 0.493 1.00 90.50 205 GLN A N 1
ATOM 1517 C CA . GLN A 1 205 ? 12.700 -19.043 1.150 1.00 90.50 205 GLN A CA 1
ATOM 1518 C C . GLN A 1 205 ? 11.605 -17.991 1.346 1.00 90.50 205 GLN A C 1
ATOM 1520 O O . GLN A 1 205 ? 11.509 -17.406 2.420 1.00 90.50 205 GLN A O 1
ATOM 1525 N N . LEU A 1 206 ? 10.760 -17.769 0.336 1.00 89.69 206 LEU A N 1
ATOM 1526 C CA . LEU A 1 206 ? 9.650 -16.820 0.425 1.00 89.69 206 LEU A CA 1
ATOM 1527 C C . LEU A 1 206 ? 8.589 -17.263 1.440 1.00 89.69 206 LEU A C 1
ATOM 1529 O O . LEU A 1 206 ? 8.103 -16.435 2.205 1.00 89.69 206 LEU A O 1
ATOM 1533 N N . LEU A 1 207 ? 8.269 -18.559 1.493 1.00 86.19 207 LEU A N 1
ATOM 1534 C CA . LEU A 1 207 ? 7.358 -19.113 2.498 1.00 86.19 207 LEU A CA 1
ATOM 1535 C C . LEU A 1 207 ? 7.936 -19.011 3.912 1.00 86.19 207 LEU A C 1
ATOM 1537 O O . LEU A 1 207 ? 7.232 -18.595 4.825 1.00 86.19 207 LEU A O 1
ATOM 1541 N N . ALA A 1 208 ? 9.218 -19.338 4.089 1.00 84.25 208 ALA A N 1
ATOM 1542 C CA . ALA A 1 208 ? 9.898 -19.205 5.372 1.00 84.25 208 ALA A CA 1
ATOM 1543 C C . ALA A 1 208 ? 9.941 -17.742 5.835 1.00 84.25 208 ALA A C 1
ATOM 1545 O O . ALA A 1 208 ? 9.649 -17.469 6.991 1.00 84.25 208 ALA A O 1
ATOM 1546 N N . ALA A 1 209 ? 10.225 -16.797 4.934 1.00 81.31 209 ALA A N 1
ATOM 1547 C CA . ALA A 1 209 ? 10.205 -15.369 5.243 1.00 81.31 209 ALA A CA 1
ATOM 1548 C C . ALA A 1 209 ? 8.798 -14.860 5.602 1.00 81.31 209 ALA A C 1
ATOM 1550 O O . ALA A 1 209 ? 8.667 -13.988 6.450 1.00 81.31 209 ALA A O 1
ATOM 1551 N N . ALA A 1 210 ? 7.748 -15.407 4.983 1.00 76.00 210 ALA A N 1
ATOM 1552 C CA . ALA A 1 210 ? 6.364 -15.073 5.320 1.00 76.00 210 ALA A CA 1
ATOM 1553 C C . ALA A 1 210 ? 5.899 -15.691 6.652 1.00 76.00 210 ALA A C 1
ATOM 1555 O O . ALA A 1 210 ? 5.004 -15.147 7.294 1.00 76.00 210 ALA A O 1
ATOM 1556 N N . ALA A 1 211 ? 6.473 -16.834 7.039 1.00 73.19 211 ALA A N 1
ATOM 1557 C CA . ALA A 1 211 ? 6.152 -17.546 8.274 1.00 73.19 211 ALA A CA 1
ATOM 1558 C C . ALA A 1 211 ? 7.021 -17.125 9.470 1.00 73.19 211 ALA A C 1
ATOM 1560 O O . ALA A 1 211 ? 6.639 -17.376 10.611 1.00 73.19 211 ALA A O 1
ATOM 1561 N N . ALA A 1 212 ? 8.186 -16.524 9.226 1.00 68.19 212 ALA A N 1
ATOM 1562 C CA . ALA A 1 212 ? 9.055 -16.018 10.275 1.00 68.19 212 ALA A CA 1
ATOM 1563 C C . ALA A 1 212 ? 8.370 -14.852 10.996 1.00 68.19 212 ALA A C 1
ATOM 1565 O O . ALA A 1 212 ? 8.024 -13.841 10.381 1.00 68.19 212 ALA A O 1
ATOM 1566 N N . GLU A 1 213 ? 8.189 -14.986 12.310 1.00 58.16 213 GLU A N 1
ATOM 1567 C CA . GLU A 1 213 ? 7.873 -13.831 13.144 1.00 58.16 213 GLU A CA 1
ATOM 1568 C C . GLU A 1 213 ? 9.048 -12.839 13.093 1.00 58.16 213 GLU A C 1
ATOM 1570 O O . GLU A 1 213 ? 10.205 -13.272 12.999 1.00 58.16 213 GLU A O 1
ATOM 1575 N N . PRO A 1 214 ? 8.783 -11.519 13.128 1.00 62.34 214 PRO A N 1
ATOM 1576 C CA . PRO A 1 214 ? 9.851 -10.533 13.176 1.00 62.34 214 PRO A CA 1
ATOM 1577 C C . PRO A 1 214 ? 10.778 -10.855 14.346 1.00 62.34 214 PRO A C 1
ATOM 1579 O O . PRO A 1 214 ? 10.308 -11.183 15.439 1.00 62.34 214 PRO A O 1
ATOM 1582 N N . SER A 1 215 ? 12.096 -10.774 14.133 1.00 61.06 215 SER A N 1
ATOM 1583 C CA . SER A 1 215 ? 13.028 -11.015 15.231 1.00 61.06 215 SER A CA 1
ATOM 1584 C C . SER A 1 215 ? 12.735 -10.029 16.375 1.00 61.06 215 SER A C 1
ATOM 1586 O O . SER A 1 215 ? 12.265 -8.918 16.115 1.00 61.06 215 SER A O 1
ATOM 1588 N N . PRO A 1 216 ? 13.014 -10.369 17.646 1.00 67.38 216 PRO A N 1
ATOM 1589 C CA . PRO A 1 216 ? 12.762 -9.451 18.758 1.00 67.38 216 PRO A CA 1
ATOM 1590 C C . PRO A 1 216 ? 13.414 -8.069 18.575 1.00 67.38 216 PRO A C 1
ATOM 1592 O O . PRO A 1 216 ? 12.852 -7.061 18.999 1.00 67.38 216 PRO A O 1
ATOM 1595 N N . GLY A 1 217 ? 14.572 -8.010 17.905 1.00 67.19 217 GLY A N 1
ATOM 1596 C CA . GLY A 1 217 ? 15.241 -6.757 17.543 1.00 67.19 217 GLY A CA 1
ATOM 1597 C C . GLY A 1 217 ? 14.479 -5.956 16.485 1.00 67.19 217 GLY A C 1
ATOM 1598 O O . GLY A 1 217 ? 14.307 -4.748 16.645 1.00 67.19 217 GLY A O 1
ATOM 1599 N N . ASP A 1 218 ? 13.952 -6.621 15.457 1.00 69.31 218 ASP A N 1
ATOM 1600 C CA . ASP A 1 218 ? 13.143 -5.980 14.414 1.00 69.31 218 ASP A CA 1
ATOM 1601 C C . ASP A 1 218 ? 11.801 -5.496 14.969 1.00 69.31 218 ASP A C 1
ATOM 1603 O O . ASP A 1 218 ? 11.372 -4.381 14.681 1.00 69.31 218 ASP A O 1
ATOM 1607 N N . ALA A 1 219 ? 11.160 -6.295 15.825 1.00 72.38 219 ALA A N 1
ATOM 1608 C CA . ALA A 1 219 ? 9.928 -5.918 16.510 1.00 72.38 219 ALA A CA 1
ATOM 1609 C C . ALA A 1 219 ? 10.139 -4.698 17.422 1.00 72.38 219 ALA A C 1
ATOM 1611 O O . ALA A 1 219 ? 9.305 -3.788 17.449 1.00 72.38 219 ALA A O 1
ATOM 1612 N N . ALA A 1 220 ? 11.272 -4.637 18.130 1.00 75.38 220 ALA A N 1
ATOM 1613 C CA . ALA A 1 220 ? 11.641 -3.483 18.942 1.00 75.38 220 ALA A CA 1
ATOM 1614 C C . ALA A 1 220 ? 11.922 -2.240 18.082 1.00 75.38 220 ALA A C 1
ATOM 1616 O O . ALA A 1 220 ? 11.442 -1.155 18.410 1.00 75.38 220 ALA A O 1
ATOM 1617 N N . ALA A 1 221 ? 12.640 -2.384 16.964 1.00 77.00 221 ALA A N 1
ATOM 1618 C CA . ALA A 1 221 ? 12.919 -1.284 16.042 1.00 77.00 221 ALA A CA 1
ATOM 1619 C C . ALA A 1 221 ? 11.639 -0.742 15.382 1.00 77.00 221 ALA A C 1
ATOM 1621 O O . ALA A 1 221 ? 11.439 0.473 15.329 1.00 77.00 221 ALA A O 1
ATOM 1622 N N . LEU A 1 222 ? 10.739 -1.629 14.944 1.00 81.81 222 LEU A N 1
ATOM 1623 C CA . LEU A 1 222 ? 9.422 -1.265 14.414 1.00 81.81 222 LEU A CA 1
ATOM 1624 C C . LEU A 1 222 ? 8.579 -0.556 15.472 1.00 81.81 222 LEU A C 1
ATOM 1626 O O . LEU A 1 222 ? 8.046 0.517 15.207 1.00 81.81 222 LEU A O 1
ATOM 1630 N N . SER A 1 223 ? 8.536 -1.087 16.695 1.00 85.06 223 SER A N 1
ATOM 1631 C CA . SER A 1 223 ? 7.825 -0.449 17.807 1.00 85.06 223 SER A CA 1
ATOM 1632 C C . SER A 1 223 ? 8.401 0.930 18.146 1.00 85.06 223 SER A C 1
ATOM 1634 O O . SER A 1 223 ? 7.654 1.864 18.433 1.00 85.06 223 SER A O 1
ATOM 1636 N N . ALA A 1 224 ? 9.726 1.096 18.116 1.00 86.50 224 ALA A N 1
ATOM 1637 C CA . ALA A 1 224 ? 10.378 2.382 18.352 1.00 86.50 224 ALA A CA 1
ATOM 1638 C C . ALA A 1 224 ? 10.041 3.397 17.250 1.00 86.50 224 ALA A C 1
ATOM 1640 O O . ALA A 1 224 ? 9.706 4.544 17.554 1.00 86.50 224 ALA A O 1
ATOM 1641 N N . ARG A 1 225 ? 10.058 2.964 15.983 1.00 90.81 225 ARG A N 1
ATOM 1642 C CA . ARG A 1 225 ? 9.640 3.784 14.841 1.00 90.81 225 ARG A CA 1
ATOM 1643 C C . ARG A 1 225 ? 8.173 4.193 14.954 1.00 90.81 225 ARG A C 1
ATOM 1645 O O . ARG A 1 225 ? 7.870 5.377 14.827 1.00 90.81 225 ARG A O 1
ATOM 1652 N N . ASP A 1 226 ? 7.278 3.251 15.229 1.00 94.44 226 ASP A N 1
ATOM 1653 C CA . ASP A 1 226 ? 5.849 3.530 15.367 1.00 94.44 226 ASP A CA 1
ATOM 1654 C C . ASP A 1 226 ? 5.582 4.515 16.508 1.00 94.44 226 ASP A C 1
ATOM 1656 O O . ASP A 1 226 ? 4.815 5.466 16.350 1.00 94.44 226 ASP A O 1
ATOM 1660 N N . ASN A 1 227 ? 6.274 4.355 17.639 1.00 93.38 227 ASN A N 1
ATOM 1661 C CA . ASN A 1 227 ? 6.197 5.305 18.744 1.00 93.38 227 ASN A CA 1
ATOM 1662 C C . ASN A 1 227 ? 6.686 6.704 18.344 1.00 93.38 227 ASN A C 1
ATOM 1664 O O . ASN A 1 227 ? 6.053 7.687 18.729 1.00 93.38 227 ASN A O 1
ATOM 1668 N N . ALA A 1 228 ? 7.765 6.813 17.565 1.00 93.12 228 ALA A N 1
ATOM 1669 C CA . ALA A 1 228 ? 8.256 8.097 17.069 1.00 93.12 228 ALA A CA 1
ATOM 1670 C C . ALA A 1 228 ? 7.253 8.768 16.111 1.00 93.12 228 ALA A C 1
ATOM 1672 O O . ALA A 1 228 ? 7.008 9.969 16.224 1.00 93.12 228 ALA A O 1
ATOM 1673 N N . LEU A 1 229 ? 6.618 7.995 15.223 1.00 93.44 229 LEU A N 1
ATOM 1674 C CA . LEU A 1 229 ? 5.579 8.481 14.307 1.00 93.44 229 LEU A CA 1
ATOM 1675 C C . LEU A 1 229 ? 4.295 8.904 15.043 1.00 93.44 229 LEU A C 1
ATOM 1677 O O . LEU A 1 229 ? 3.658 9.890 14.670 1.00 93.44 229 LEU A O 1
ATOM 1681 N N . LEU A 1 230 ? 3.914 8.189 16.106 1.00 97.94 230 LEU A N 1
ATOM 1682 C CA . LEU A 1 230 ? 2.721 8.487 16.906 1.00 97.94 230 LEU A CA 1
ATOM 1683 C C . LEU A 1 230 ? 2.937 9.586 17.952 1.00 97.94 230 LEU A C 1
ATOM 1685 O O . LEU A 1 230 ? 1.958 10.193 18.390 1.00 97.94 230 LEU A O 1
ATOM 1689 N N . ALA A 1 231 ? 4.175 9.867 18.360 1.00 98.00 231 ALA A N 1
ATOM 1690 C CA . ALA A 1 231 ? 4.494 10.908 19.336 1.00 98.00 231 ALA A CA 1
ATOM 1691 C C . ALA A 1 231 ? 3.862 12.281 19.013 1.00 98.00 231 ALA A C 1
ATOM 1693 O O . ALA A 1 231 ? 3.154 12.803 19.880 1.00 98.00 231 ALA A O 1
ATOM 1694 N N . PRO A 1 232 ? 4.002 12.855 17.797 1.00 97.00 232 PRO A N 1
ATOM 1695 C CA . PRO A 1 232 ? 3.366 14.132 17.466 1.00 97.00 232 PRO A CA 1
ATOM 1696 C C . PRO A 1 232 ? 1.833 14.056 17.469 1.00 97.00 232 PRO A C 1
ATOM 1698 O O . PRO A 1 232 ? 1.176 15.014 17.872 1.00 97.00 232 PRO A O 1
ATOM 1701 N N . VAL A 1 233 ? 1.246 12.913 17.085 1.00 98.25 233 VAL A N 1
ATOM 1702 C CA . VAL A 1 233 ? -0.211 12.699 17.167 1.00 98.25 233 VAL A CA 1
ATOM 1703 C C . VAL A 1 233 ? -0.656 12.769 18.626 1.00 98.25 233 VAL A C 1
ATOM 1705 O O . VAL A 1 233 ? -1.554 13.534 18.965 1.00 98.25 233 VAL A O 1
ATOM 1708 N N . ARG A 1 234 ? 0.006 12.014 19.513 1.00 98.31 234 ARG A N 1
ATOM 1709 C CA . ARG A 1 234 ? -0.297 11.985 20.952 1.00 98.31 234 ARG A CA 1
ATOM 1710 C C . ARG A 1 234 ? -0.111 13.362 21.598 1.00 98.31 234 ARG A C 1
ATOM 1712 O O . ARG A 1 234 ? -0.936 13.749 22.421 1.00 98.31 234 ARG A O 1
ATOM 1719 N N . GLN A 1 235 ? 0.919 14.113 21.205 1.00 97.81 235 GLN A N 1
ATOM 1720 C CA . GLN A 1 235 ? 1.147 15.480 21.679 1.00 97.81 235 GLN A CA 1
ATOM 1721 C C . GLN A 1 235 ? -0.005 16.417 21.290 1.00 97.81 235 GLN A C 1
ATOM 1723 O O . GLN A 1 235 ? -0.521 17.130 22.150 1.00 97.81 235 GLN A O 1
ATOM 1728 N N . ALA A 1 236 ? -0.447 16.386 20.030 1.00 97.81 236 ALA A N 1
ATOM 1729 C CA . ALA A 1 236 ? -1.576 17.193 19.572 1.00 97.81 236 ALA A CA 1
ATOM 1730 C C . ALA A 1 236 ? -2.891 16.795 20.272 1.00 97.81 236 ALA A C 1
ATOM 1732 O O . ALA A 1 236 ? -3.644 17.664 20.711 1.00 97.81 236 ALA A O 1
ATOM 1733 N N . VAL A 1 237 ? -3.127 15.491 20.489 1.00 98.19 237 VAL A N 1
ATOM 1734 C CA . VAL A 1 237 ? -4.263 14.999 21.295 1.00 98.19 237 VAL A CA 1
ATOM 1735 C C . VAL A 1 237 ? -4.211 15.541 22.725 1.00 98.19 237 VAL A C 1
ATOM 1737 O O . VAL A 1 237 ? -5.223 16.028 23.226 1.00 98.19 237 VAL A O 1
ATOM 1740 N N . ALA A 1 238 ? -3.046 15.497 23.377 1.00 97.81 238 ALA A N 1
ATOM 1741 C CA . ALA A 1 238 ? -2.865 16.020 24.732 1.00 97.81 238 ALA A CA 1
ATOM 1742 C C . ALA A 1 238 ? -3.088 17.541 24.805 1.00 97.81 238 ALA A C 1
ATOM 1744 O O . ALA A 1 238 ? -3.662 18.035 25.776 1.00 97.81 238 ALA A O 1
ATOM 1745 N N . ALA A 1 239 ? -2.710 18.270 23.752 1.00 98.06 239 ALA A N 1
ATOM 1746 C CA . ALA A 1 239 ? -2.983 19.697 23.595 1.00 98.06 239 ALA A CA 1
ATOM 1747 C C . ALA A 1 239 ? -4.451 20.012 23.234 1.00 98.06 239 ALA A C 1
ATOM 1749 O O . ALA A 1 239 ? -4.817 21.181 23.149 1.00 98.06 239 ALA A O 1
ATOM 1750 N N . LYS A 1 240 ? -5.297 18.988 23.033 1.00 98.00 240 LYS A N 1
ATOM 1751 C CA . LYS A 1 240 ? -6.672 19.089 22.509 1.00 98.00 240 LYS A CA 1
ATOM 1752 C C . LYS A 1 240 ? -6.762 19.746 21.125 1.00 98.00 240 LYS A C 1
ATOM 1754 O O . LYS A 1 240 ? -7.848 20.149 20.707 1.00 98.00 240 LYS A O 1
ATOM 1759 N N . ASP A 1 241 ? -5.650 19.804 20.397 1.00 98.25 241 ASP A N 1
ATOM 1760 C CA . ASP A 1 241 ? -5.614 20.229 19.001 1.00 98.25 241 ASP A CA 1
ATOM 1761 C C . ASP A 1 241 ? -5.966 19.036 18.107 1.00 98.25 241 ASP A C 1
ATOM 1763 O O . ASP A 1 241 ? -5.120 18.339 17.540 1.00 98.25 241 ASP A O 1
ATOM 1767 N N . TYR A 1 242 ? -7.262 18.736 18.060 1.00 98.00 242 TYR A N 1
ATOM 1768 C CA . TYR A 1 242 ? -7.760 17.549 17.374 1.00 98.00 242 TYR A CA 1
ATOM 1769 C C . TYR A 1 242 ? -7.635 17.639 15.850 1.00 98.00 242 TYR A C 1
ATOM 1771 O O . TYR A 1 242 ? -7.578 16.598 15.196 1.00 98.00 242 TYR A O 1
ATOM 1779 N N . ASP A 1 243 ? -7.598 18.842 15.271 1.00 97.31 243 ASP A N 1
ATOM 1780 C CA . ASP A 1 243 ? -7.400 19.006 13.828 1.00 97.31 243 ASP A CA 1
ATOM 1781 C C . ASP A 1 243 ? -5.962 18.686 13.435 1.00 97.31 243 ASP A C 1
ATOM 1783 O O . ASP A 1 243 ? -5.744 17.878 12.524 1.00 97.31 243 ASP A O 1
ATOM 1787 N N . GLU A 1 244 ? -4.990 19.224 14.172 1.00 97.00 244 GLU A N 1
ATOM 1788 C CA . GLU A 1 244 ? -3.585 18.892 13.956 1.00 97.00 244 GLU A CA 1
ATOM 1789 C C . GLU A 1 244 ? -3.319 17.410 14.231 1.00 97.00 244 GLU A C 1
ATOM 1791 O O . GLU A 1 244 ? -2.681 16.735 13.420 1.00 97.00 244 GLU A O 1
ATOM 1796 N N . ALA A 1 245 ? -3.888 16.852 15.306 1.00 98.25 245 ALA A N 1
ATOM 1797 C CA . ALA A 1 245 ? -3.767 15.427 15.608 1.00 98.25 245 ALA A CA 1
ATOM 1798 C C . ALA A 1 245 ? -4.251 14.550 14.442 1.00 98.25 245 ALA A C 1
ATOM 1800 O O . ALA A 1 245 ? -3.571 13.598 14.057 1.00 98.25 245 ALA A O 1
ATOM 1801 N N . LEU A 1 246 ? -5.396 14.882 13.836 1.00 96.75 246 LEU A N 1
ATOM 1802 C CA . LEU A 1 246 ? -5.947 14.142 12.698 1.00 96.75 246 LEU A CA 1
ATOM 1803 C C . LEU A 1 246 ? -5.133 14.331 11.409 1.00 96.75 246 LEU A C 1
ATOM 1805 O O . LEU A 1 246 ? -5.049 13.395 10.609 1.00 96.75 246 LEU A O 1
ATOM 1809 N N . ASN A 1 247 ? -4.538 15.506 11.188 1.00 92.81 247 ASN A N 1
ATOM 1810 C CA . ASN A 1 247 ? -3.626 15.734 10.064 1.00 92.81 247 ASN A CA 1
ATOM 1811 C C . ASN A 1 247 ? -2.346 14.899 10.219 1.00 92.81 247 ASN A C 1
ATOM 1813 O O . ASN A 1 247 ? -1.984 14.155 9.304 1.00 92.81 247 ASN A O 1
ATOM 1817 N N . ARG A 1 248 ? -1.720 14.935 11.402 1.00 95.50 248 ARG A N 1
ATOM 1818 C CA . ARG A 1 248 ? -0.545 14.115 11.740 1.00 95.50 248 ARG A CA 1
ATOM 1819 C C . ARG A 1 248 ? -0.851 12.627 11.652 1.00 95.50 248 ARG A C 1
ATOM 1821 O O . ARG A 1 248 ? -0.052 11.866 11.117 1.00 95.50 248 ARG A O 1
ATOM 1828 N N . ALA A 1 249 ? -2.032 12.214 12.109 1.00 94.56 249 ALA A N 1
ATOM 1829 C CA . ALA A 1 249 ? -2.453 10.823 12.044 1.00 94.56 249 ALA A CA 1
ATOM 1830 C C . ALA A 1 249 ? -2.551 10.312 10.597 1.00 94.56 249 ALA A C 1
ATOM 1832 O O . ALA A 1 249 ? -2.133 9.191 10.309 1.00 94.56 249 ALA A O 1
ATOM 1833 N N . ARG A 1 250 ? -3.061 11.133 9.665 1.00 91.81 250 ARG A N 1
ATOM 1834 C CA . ARG A 1 250 ? -3.115 10.782 8.233 1.00 91.81 250 ARG A CA 1
ATOM 1835 C C . ARG A 1 250 ? -1.725 10.581 7.632 1.00 91.81 250 ARG A C 1
ATOM 1837 O O . ARG A 1 250 ? -1.555 9.661 6.840 1.00 91.81 250 ARG A O 1
ATOM 1844 N N . GLN A 1 251 ? -0.757 11.408 8.022 1.00 88.94 251 GLN A N 1
ATOM 1845 C CA . GLN A 1 251 ? 0.632 11.281 7.577 1.00 88.94 251 GLN A CA 1
ATOM 1846 C C . GLN A 1 251 ? 1.276 10.014 8.159 1.00 88.94 251 GLN A C 1
ATOM 1848 O O . GLN A 1 251 ? 1.751 9.170 7.404 1.00 88.94 251 GLN A O 1
ATOM 1853 N N . ALA A 1 252 ? 1.191 9.822 9.480 1.00 91.69 252 ALA A N 1
ATOM 1854 C CA . ALA A 1 252 ? 1.766 8.665 10.168 1.00 91.69 252 ALA A CA 1
ATOM 1855 C C . ALA A 1 252 ? 1.198 7.330 9.655 1.00 91.69 252 ALA A C 1
ATOM 1857 O O . ALA A 1 252 ? 1.936 6.366 9.473 1.00 91.69 252 ALA A O 1
ATOM 1858 N N . GLY A 1 253 ? -0.104 7.270 9.354 1.00 90.00 253 GLY A N 1
ATOM 1859 C CA . GLY A 1 253 ? -0.764 6.052 8.875 1.00 90.00 253 GLY A CA 1
ATOM 1860 C C . GLY A 1 253 ? -0.214 5.474 7.566 1.00 90.00 253 GLY A C 1
ATOM 1861 O O . GLY A 1 253 ? -0.475 4.308 7.285 1.00 90.00 253 GLY A O 1
ATOM 1862 N N . ARG A 1 254 ? 0.545 6.250 6.777 1.00 85.69 254 ARG A N 1
ATOM 1863 C CA . ARG A 1 254 ? 1.218 5.760 5.560 1.00 85.69 254 ARG A CA 1
ATOM 1864 C C . ARG A 1 254 ? 2.462 4.918 5.868 1.00 85.69 254 ARG A C 1
ATOM 1866 O O . ARG A 1 254 ? 2.887 4.135 5.025 1.00 85.69 254 ARG A O 1
ATOM 1873 N N . GLU A 1 255 ? 3.035 5.091 7.055 1.00 84.19 255 GLU A N 1
ATOM 1874 C CA . GLU A 1 255 ? 4.341 4.548 7.436 1.00 84.19 255 GLU A CA 1
ATOM 1875 C C . GLU A 1 255 ? 4.306 3.595 8.629 1.00 84.19 255 GLU A C 1
ATOM 1877 O O . GLU A 1 255 ? 5.260 2.841 8.829 1.00 84.19 255 GLU A O 1
ATOM 1882 N N . LEU A 1 256 ? 3.235 3.649 9.423 1.00 86.88 256 LEU A N 1
ATOM 1883 C CA . LEU A 1 256 ? 3.080 2.812 10.604 1.00 86.88 256 LEU A CA 1
ATOM 1884 C C . LEU A 1 256 ? 3.047 1.331 10.241 1.00 86.88 256 LEU A C 1
ATOM 1886 O O . LEU A 1 256 ? 2.446 0.918 9.243 1.00 86.88 256 LEU A O 1
ATOM 1890 N N . SER A 1 257 ? 3.652 0.522 11.108 1.00 88.94 257 SER A N 1
ATOM 1891 C CA . SER A 1 257 ? 3.484 -0.921 11.043 1.00 88.94 257 SER A CA 1
ATOM 1892 C C . SER A 1 257 ? 2.030 -1.319 11.327 1.00 88.94 257 SER A C 1
ATOM 1894 O O . SER A 1 257 ? 1.185 -0.516 11.739 1.00 88.94 257 SER A O 1
ATOM 1896 N N . ARG A 1 258 ? 1.733 -2.608 11.130 1.00 85.25 258 ARG A N 1
ATOM 1897 C CA . ARG A 1 258 ? 0.422 -3.179 11.441 1.00 85.25 258 ARG A CA 1
ATOM 1898 C C . ARG A 1 258 ? -0.004 -2.871 12.884 1.00 85.25 258 ARG A C 1
ATOM 1900 O O . ARG A 1 258 ? -1.157 -2.507 13.088 1.00 85.25 258 ARG A O 1
ATOM 1907 N N . ASP A 1 259 ? 0.905 -2.973 13.847 1.00 85.06 259 ASP A N 1
ATOM 1908 C CA . ASP A 1 259 ? 0.578 -2.788 15.264 1.00 85.06 259 ASP A CA 1
ATOM 1909 C C . ASP A 1 259 ? 0.395 -1.300 15.608 1.00 85.06 259 ASP A C 1
ATOM 1911 O O . ASP A 1 259 ? -0.558 -0.932 16.296 1.00 85.06 259 ASP A O 1
ATOM 1915 N N . GLY A 1 260 ? 1.210 -0.412 15.026 1.00 94.44 260 GLY A N 1
ATOM 1916 C CA . GLY A 1 260 ? 1.055 1.039 15.168 1.00 94.44 260 GLY A CA 1
ATOM 1917 C C . GLY A 1 260 ? -0.276 1.584 14.627 1.00 94.44 260 GLY A C 1
ATOM 1918 O O . GLY A 1 260 ? -0.791 2.588 15.127 1.00 94.44 260 GLY A O 1
ATOM 1919 N N . LEU A 1 261 ? -0.887 0.913 13.643 1.00 94.81 261 LEU A N 1
ATOM 1920 C CA . LEU A 1 261 ? -2.201 1.293 13.111 1.00 94.81 261 LEU A CA 1
ATOM 1921 C C . LEU A 1 261 ? -3.346 1.101 14.117 1.00 94.81 261 LEU A C 1
ATOM 1923 O O . LEU A 1 261 ? -4.327 1.846 14.048 1.00 94.81 261 LEU A O 1
ATOM 1927 N N . ALA A 1 262 ? -3.248 0.145 15.047 1.00 95.62 262 ALA A N 1
ATOM 1928 C CA . ALA A 1 262 ? -4.260 -0.030 16.090 1.00 95.62 262 ALA A CA 1
ATOM 1929 C C . ALA A 1 262 ? -4.309 1.207 17.005 1.00 95.62 262 ALA A C 1
ATOM 1931 O O . ALA A 1 262 ? -5.363 1.838 17.137 1.00 95.62 262 ALA A O 1
ATOM 1932 N N . ASP A 1 263 ? -3.145 1.627 17.512 1.00 96.69 263 ASP A N 1
ATOM 1933 C CA . ASP A 1 263 ? -2.989 2.847 18.312 1.00 96.69 263 ASP A CA 1
ATOM 1934 C C . ASP A 1 263 ? -3.470 4.092 17.549 1.00 96.69 263 ASP A C 1
ATOM 1936 O O . ASP A 1 263 ? -4.178 4.940 18.102 1.00 96.69 263 ASP A O 1
ATOM 1940 N N . LEU A 1 264 ? -3.130 4.195 16.260 1.00 97.88 264 LEU A N 1
ATOM 1941 C CA . LEU A 1 264 ? -3.572 5.297 15.409 1.00 97.88 264 LEU A CA 1
ATOM 1942 C C . LEU A 1 264 ? -5.101 5.367 15.305 1.00 97.88 264 LEU A C 1
ATOM 1944 O O . LEU A 1 264 ? -5.677 6.450 15.425 1.00 97.88 264 LEU A O 1
ATOM 1948 N N . PHE A 1 265 ? -5.772 4.235 15.072 1.00 98.00 265 PHE A N 1
ATOM 1949 C CA . PHE A 1 265 ? -7.231 4.197 14.963 1.00 98.00 265 PHE A CA 1
ATOM 1950 C C . PHE A 1 265 ? -7.917 4.536 16.281 1.00 98.00 265 PHE A C 1
ATOM 1952 O O . PHE A 1 265 ? -8.932 5.238 16.262 1.00 98.00 265 PHE A O 1
ATOM 1959 N N . MET A 1 266 ? -7.355 4.105 17.412 1.00 98.19 266 MET A N 1
ATOM 1960 C CA . MET A 1 266 ? -7.846 4.507 18.727 1.00 98.19 266 MET A CA 1
ATOM 1961 C C . MET A 1 266 ? -7.739 6.028 18.912 1.00 98.19 266 MET A C 1
ATOM 1963 O O . MET A 1 266 ? -8.742 6.673 19.227 1.00 98.19 266 MET A O 1
ATOM 1967 N N . LEU A 1 267 ? -6.561 6.613 18.663 1.00 98.25 267 LEU A N 1
ATOM 1968 C CA . LEU A 1 267 ? -6.320 8.056 18.802 1.00 98.25 267 LEU A CA 1
ATOM 1969 C C . LEU A 1 267 ? -7.213 8.878 17.865 1.00 98.25 267 LEU A C 1
ATOM 1971 O O . LEU A 1 267 ? -7.885 9.807 18.308 1.00 98.25 267 LEU A O 1
ATOM 1975 N N . ALA A 1 268 ? -7.293 8.506 16.586 1.00 97.75 268 ALA A N 1
ATOM 1976 C CA . ALA A 1 268 ? -8.144 9.193 15.617 1.00 97.75 268 ALA A CA 1
ATOM 1977 C C . ALA A 1 268 ? -9.630 9.118 16.004 1.00 97.75 268 ALA A C 1
ATOM 1979 O O . ALA A 1 268 ? -10.350 10.111 15.886 1.00 97.75 268 ALA A O 1
ATOM 1980 N N . GLY A 1 269 ? -10.086 7.964 16.508 1.00 98.12 269 GLY A N 1
ATOM 1981 C CA . GLY A 1 269 ? -11.439 7.812 17.036 1.00 98.12 269 GLY A CA 1
ATOM 1982 C C . GLY A 1 269 ? -11.717 8.776 18.189 1.00 98.12 269 GLY A C 1
ATOM 1983 O O . GLY A 1 269 ? -12.740 9.458 18.172 1.00 98.12 269 GLY A O 1
ATOM 1984 N N . GLN A 1 270 ? -10.776 8.907 19.132 1.00 98.38 270 GLN A N 1
ATOM 1985 C CA . GLN A 1 270 ? -10.885 9.835 20.266 1.00 98.38 270 GLN A CA 1
ATOM 1986 C C . GLN A 1 270 ? -10.930 11.300 19.815 1.00 98.38 270 GLN A C 1
ATOM 1988 O O . GLN A 1 270 ? -11.739 12.067 20.334 1.00 98.38 270 GLN A O 1
ATOM 1993 N N . CYS A 1 271 ? -10.124 11.689 18.821 1.00 98.19 271 CYS A N 1
ATOM 1994 C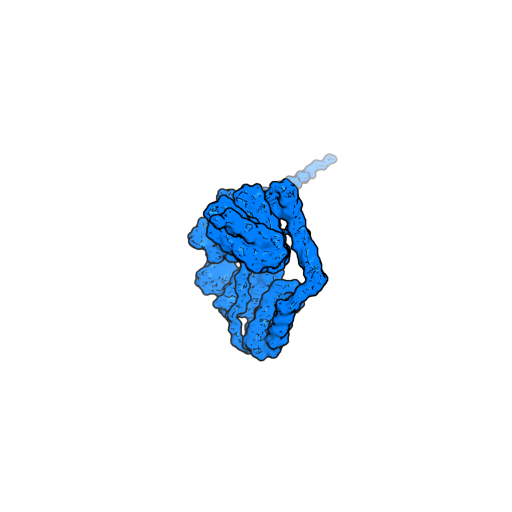 CA . CYS A 1 271 ? -10.178 13.033 18.239 1.00 98.19 271 CYS A CA 1
ATOM 1995 C C . CYS A 1 271 ? -11.556 13.335 17.642 1.00 98.19 271 CYS A C 1
ATOM 1997 O O . CYS A 1 271 ? -12.142 14.378 17.927 1.00 98.19 271 CYS A O 1
ATOM 1999 N N . TYR A 1 272 ? -12.091 12.427 16.819 1.00 98.31 272 TYR A N 1
ATOM 2000 C CA . TYR A 1 272 ? -13.403 12.623 16.205 1.00 98.31 272 TYR A CA 1
ATOM 2001 C C . TYR A 1 272 ? -14.529 12.650 17.241 1.00 98.31 272 TYR A C 1
ATOM 2003 O O . TYR A 1 272 ? -15.420 13.493 17.142 1.00 98.31 272 TYR A O 1
ATOM 2011 N N . GLU A 1 273 ? -14.472 11.783 18.256 1.00 98.12 273 GLU A N 1
ATOM 2012 C CA . GLU A 1 273 ? -15.443 11.766 19.352 1.00 98.12 273 GLU A CA 1
ATOM 2013 C C . GLU A 1 273 ? -15.423 13.100 20.114 1.00 98.12 273 GLU A C 1
ATOM 2015 O O . GLU A 1 273 ? -16.475 13.709 20.313 1.00 98.12 273 GLU A O 1
ATOM 2020 N N . ALA A 1 274 ? -14.234 13.613 20.449 1.00 98.00 274 ALA A N 1
ATOM 2021 C CA . ALA A 1 274 ? -14.065 14.891 21.139 1.00 98.00 274 ALA A CA 1
ATOM 2022 C C . ALA A 1 274 ? -14.532 16.099 20.308 1.00 98.00 274 ALA A C 1
ATOM 2024 O O . ALA A 1 274 ? -15.041 17.072 20.864 1.00 98.00 274 ALA A O 1
ATOM 2025 N N . LYS A 1 275 ? -14.416 16.027 18.977 1.00 97.81 275 LYS A N 1
ATOM 2026 C CA . LYS A 1 275 ? -14.970 17.022 18.043 1.00 97.81 275 LYS A CA 1
ATOM 2027 C C . LYS A 1 275 ? -16.484 16.890 17.828 1.00 97.81 275 LYS A C 1
ATOM 2029 O O . LYS A 1 275 ? -17.068 17.714 17.131 1.00 97.81 275 LYS A O 1
ATOM 2034 N N . GLY A 1 276 ? -17.124 15.851 18.366 1.00 96.62 276 GLY A N 1
ATOM 2035 C CA . GLY A 1 276 ? -18.542 15.561 18.147 1.00 96.62 276 GLY A CA 1
ATOM 2036 C C . GLY A 1 276 ? -18.860 14.879 16.808 1.00 96.62 276 GLY A C 1
ATOM 2037 O O . GLY A 1 276 ? -20.026 14.566 16.555 1.00 96.62 276 GLY A O 1
ATOM 2038 N N . ASP A 1 277 ? -17.855 14.567 15.983 1.00 96.62 277 ASP A N 1
ATOM 2039 C CA . ASP A 1 277 ? -18.003 13.785 14.747 1.00 96.62 277 ASP A CA 1
ATOM 2040 C C . ASP A 1 277 ? -18.057 12.284 15.073 1.00 96.62 277 ASP A C 1
ATOM 2042 O O . ASP A 1 277 ? -17.188 11.475 14.742 1.00 96.62 277 ASP A O 1
ATOM 2046 N N . ASN A 1 278 ? -19.112 11.904 15.785 1.00 96.31 278 ASN A N 1
ATOM 2047 C CA . ASN A 1 278 ? -19.287 10.547 16.286 1.00 96.31 278 ASN A CA 1
ATOM 2048 C C . ASN A 1 278 ? -19.383 9.510 15.149 1.00 96.31 278 ASN A C 1
ATOM 2050 O O . ASN A 1 278 ? -19.008 8.355 15.337 1.00 96.31 278 ASN A O 1
ATOM 2054 N N . ALA A 1 279 ? -19.861 9.906 13.963 1.00 92.44 279 ALA A N 1
ATOM 2055 C CA . ALA A 1 279 ? -19.932 9.016 12.808 1.00 92.44 279 ALA A CA 1
ATOM 2056 C C . ALA A 1 279 ? -18.529 8.563 12.377 1.00 92.44 279 ALA A C 1
ATOM 2058 O O . ALA A 1 279 ? -18.287 7.360 12.245 1.00 92.44 279 ALA A O 1
ATOM 2059 N N . ARG A 1 280 ? -17.582 9.501 12.218 1.00 91.38 280 ARG A N 1
ATOM 2060 C CA . ARG A 1 280 ? -16.186 9.152 11.917 1.00 91.38 280 ARG A CA 1
ATOM 2061 C C . ARG A 1 280 ? -15.490 8.469 13.090 1.00 91.38 280 ARG A C 1
ATOM 2063 O O . ARG A 1 280 ? -14.727 7.533 12.858 1.00 91.38 280 ARG A O 1
ATOM 2070 N N . ALA A 1 281 ? -15.800 8.859 14.327 1.00 97.88 281 ALA A N 1
ATOM 2071 C CA . ALA A 1 281 ? -15.263 8.202 15.518 1.00 97.88 281 ALA A CA 1
ATOM 2072 C C . ALA A 1 281 ? -15.606 6.703 15.553 1.00 97.88 281 ALA A C 1
ATOM 2074 O O . ALA A 1 281 ? -14.712 5.863 15.665 1.00 97.88 281 ALA A O 1
ATOM 2075 N N . GLY A 1 282 ? -16.884 6.358 15.357 1.00 94.62 282 GLY A N 1
ATOM 2076 C CA . GLY A 1 282 ? -17.341 4.970 15.294 1.00 94.62 282 GLY A CA 1
ATOM 2077 C C . GLY A 1 282 ? -16.657 4.172 14.180 1.00 94.62 282 GLY A C 1
ATOM 2078 O O . GLY A 1 282 ? -16.264 3.029 14.399 1.00 94.62 282 GLY A O 1
ATOM 2079 N N . LEU A 1 283 ? -16.429 4.780 13.007 1.00 92.38 283 LEU A N 1
ATOM 2080 C CA . LEU A 1 283 ? -15.685 4.136 11.916 1.00 92.38 283 LEU A CA 1
ATOM 2081 C C . LEU A 1 283 ? -14.227 3.841 12.294 1.00 92.38 283 LEU A C 1
ATOM 2083 O O . LEU A 1 283 ? -13.740 2.749 12.002 1.00 92.38 283 LEU A O 1
ATOM 2087 N N . CYS A 1 284 ? -13.529 4.777 12.942 1.00 94.81 284 CYS A N 1
ATOM 2088 C CA . CYS A 1 284 ? -12.163 4.562 13.426 1.00 94.81 284 CYS A CA 1
ATOM 2089 C C . CYS A 1 284 ? -12.104 3.417 14.445 1.00 94.81 284 CYS A C 1
ATOM 2091 O O . CYS A 1 284 ? -11.307 2.493 14.285 1.00 94.81 284 CYS A O 1
ATOM 2093 N N . TYR A 1 285 ? -13.001 3.416 15.432 1.00 98.44 285 TYR A N 1
ATOM 2094 C CA . TYR A 1 285 ? -13.067 2.345 16.424 1.00 98.44 285 TYR A CA 1
ATOM 2095 C C . TYR A 1 285 ? -13.394 0.983 15.808 1.00 98.44 285 TYR A C 1
ATOM 2097 O O . TYR A 1 285 ? -12.747 -0.014 16.128 1.00 98.44 285 TYR A O 1
ATOM 2105 N N . MET A 1 286 ? -14.339 0.924 14.868 1.00 97.19 286 MET A N 1
ATOM 2106 C CA . MET A 1 286 ? -14.668 -0.330 14.193 1.00 97.19 286 MET A CA 1
ATOM 2107 C C . MET A 1 286 ? -13.541 -0.835 13.293 1.00 97.19 286 MET A C 1
ATOM 2109 O O . MET A 1 286 ? -13.345 -2.046 13.216 1.00 97.19 286 MET A O 1
ATOM 2113 N N . ARG A 1 287 ? -12.751 0.044 12.660 1.00 93.94 287 ARG A N 1
ATOM 2114 C CA . ARG A 1 287 ? -11.534 -0.375 11.940 1.00 93.94 287 ARG A CA 1
ATOM 2115 C C . ARG A 1 287 ? -10.547 -1.065 12.873 1.00 93.94 287 ARG A C 1
ATOM 2117 O O . ARG A 1 287 ? -10.007 -2.101 12.492 1.00 93.94 287 ARG A O 1
ATOM 2124 N N . LEU A 1 288 ? -10.365 -0.543 14.088 1.00 96.56 288 LEU A N 1
ATOM 2125 C CA . LEU A 1 288 ? -9.517 -1.182 15.091 1.00 96.56 288 LEU A CA 1
ATOM 2126 C C . LEU A 1 288 ? -10.029 -2.595 15.410 1.00 96.56 288 LEU A C 1
ATOM 2128 O O . LEU A 1 288 ? -9.299 -3.569 15.254 1.00 96.56 288 LEU A O 1
ATOM 2132 N N . VAL A 1 289 ? -11.311 -2.721 15.753 1.00 96.81 289 VAL A N 1
ATOM 2133 C CA . VAL A 1 289 ? -11.956 -4.006 16.076 1.00 96.81 289 VAL A CA 1
ATOM 2134 C C . VAL A 1 289 ? -11.853 -5.028 14.939 1.00 96.81 289 VAL A C 1
ATOM 2136 O O . VAL A 1 289 ? -11.607 -6.210 15.182 1.00 96.81 289 VAL A O 1
ATOM 2139 N N . ILE A 1 290 ? -12.094 -4.595 13.700 1.00 90.94 290 ILE A N 1
ATOM 2140 C CA . ILE A 1 290 ? -12.150 -5.480 12.531 1.00 90.94 290 ILE A CA 1
ATOM 2141 C C . ILE A 1 290 ? -10.746 -5.961 12.148 1.00 90.94 290 ILE A C 1
ATOM 2143 O O . ILE A 1 290 ? -10.562 -7.150 11.891 1.00 90.94 290 ILE A O 1
ATOM 2147 N N . HIS A 1 291 ? -9.756 -5.064 12.115 1.00 86.81 291 HIS A N 1
ATOM 2148 C CA . HIS A 1 291 ? -8.409 -5.386 11.632 1.00 86.81 291 HIS A CA 1
ATOM 2149 C C . HIS A 1 291 ? -7.466 -5.913 12.725 1.00 86.81 291 HIS A C 1
ATOM 2151 O O . HIS A 1 291 ? -6.539 -6.676 12.420 1.00 86.81 291 HIS A O 1
ATOM 2157 N N . PHE A 1 292 ? -7.734 -5.567 13.988 1.00 94.31 292 PHE A N 1
ATOM 2158 C CA . PHE A 1 292 ? -6.925 -5.926 15.158 1.00 94.31 292 PHE A CA 1
ATOM 2159 C C . PHE A 1 292 ? -7.788 -6.504 16.286 1.00 94.31 292 PHE A C 1
ATOM 2161 O O . PHE A 1 292 ? -7.759 -6.028 17.418 1.00 94.31 292 PHE A O 1
ATOM 2168 N N . PRO A 1 293 ? -8.559 -7.574 16.030 1.00 95.06 293 PRO A N 1
ATOM 2169 C CA . PRO A 1 293 ? -9.508 -8.087 17.010 1.00 95.06 293 PRO A CA 1
ATOM 2170 C C . PRO A 1 293 ? -8.868 -8.643 18.285 1.00 95.06 293 PRO A C 1
ATOM 2172 O O . PRO A 1 293 ? -9.589 -8.864 19.251 1.00 95.06 293 PRO A O 1
ATOM 2175 N N . ARG A 1 294 ? -7.561 -8.926 18.279 1.00 94.31 294 ARG A N 1
ATOM 2176 C CA . ARG A 1 294 ? -6.799 -9.407 19.443 1.00 94.31 294 ARG A CA 1
ATOM 2177 C C . ARG A 1 294 ? -6.030 -8.292 20.154 1.00 94.31 294 ARG A C 1
ATOM 2179 O O . ARG A 1 294 ? -5.378 -8.571 21.152 1.00 94.31 294 ARG A O 1
ATOM 2186 N N . ASP A 1 295 ? -6.089 -7.062 19.645 1.00 96.12 295 ASP A N 1
ATOM 2187 C CA . ASP A 1 295 ? -5.433 -5.933 20.289 1.00 96.12 295 ASP A CA 1
ATOM 2188 C C . ASP A 1 295 ? -6.093 -5.626 21.638 1.00 96.12 295 ASP A C 1
ATOM 2190 O O . ASP A 1 295 ? -7.317 -5.712 21.790 1.00 96.12 295 ASP A O 1
ATOM 2194 N N . ARG A 1 296 ? -5.282 -5.234 22.624 1.00 96.56 296 ARG A N 1
ATOM 2195 C CA . ARG A 1 296 ? -5.745 -4.882 23.975 1.00 96.56 296 ARG A CA 1
ATOM 2196 C C . ARG A 1 296 ? -6.760 -3.730 23.990 1.00 96.56 296 ARG A C 1
ATOM 2198 O O . ARG A 1 296 ? -7.541 -3.624 24.931 1.00 96.56 296 ARG A O 1
ATOM 2205 N N . GLN A 1 297 ? -6.754 -2.870 22.973 1.00 97.38 297 GLN A N 1
ATOM 2206 C CA . GLN A 1 297 ? -7.667 -1.741 22.799 1.00 97.38 297 GLN A CA 1
ATOM 2207 C C . GLN A 1 297 ? -8.982 -2.129 22.111 1.00 97.38 297 GLN A C 1
ATOM 2209 O O . GLN A 1 297 ? -9.945 -1.362 22.174 1.00 97.38 297 GLN A O 1
ATOM 2214 N N . ALA A 1 298 ? -9.067 -3.306 21.481 1.00 97.94 298 ALA A N 1
ATOM 2215 C CA . ALA A 1 298 ? -10.255 -3.730 20.739 1.00 97.94 298 ALA A CA 1
ATOM 2216 C C . ALA A 1 298 ? -11.549 -3.782 21.574 1.00 97.94 298 ALA A C 1
ATOM 2218 O O . ALA A 1 298 ? -12.568 -3.283 21.084 1.00 97.94 298 ALA A O 1
ATOM 2219 N N . PRO A 1 299 ? -11.552 -4.281 22.830 1.00 98.50 299 PRO A N 1
ATOM 2220 C CA . PRO A 1 299 ? -12.743 -4.230 23.677 1.00 98.50 299 PRO A CA 1
ATOM 2221 C C . PRO A 1 299 ? -13.236 -2.795 23.923 1.00 98.50 299 PRO A C 1
ATOM 2223 O O . PRO A 1 299 ? -14.434 -2.525 23.860 1.00 98.50 299 PRO A O 1
ATOM 2226 N N . GLU A 1 300 ? -12.314 -1.860 24.174 1.00 98.44 300 GLU A N 1
ATOM 2227 C CA . GLU A 1 300 ? -12.627 -0.447 24.436 1.00 98.44 300 GLU A CA 1
ATOM 2228 C C . GLU A 1 300 ? -13.156 0.254 23.186 1.00 98.44 300 GLU A C 1
ATOM 2230 O O . GLU A 1 300 ? -14.176 0.940 23.247 1.00 98.44 300 GLU A O 1
ATOM 2235 N N . ALA A 1 301 ? -12.522 0.032 22.036 1.00 98.38 301 ALA A N 1
ATOM 2236 C CA . ALA A 1 301 ? -12.994 0.562 20.763 1.00 98.38 301 ALA A CA 1
ATOM 2237 C C . ALA A 1 301 ? -14.410 0.052 20.429 1.00 98.38 301 ALA A C 1
ATOM 2239 O O . ALA A 1 301 ? -15.288 0.839 20.067 1.00 98.38 301 ALA A O 1
ATOM 2240 N N . MET A 1 302 ? -14.676 -1.247 20.620 1.00 98.56 302 MET A N 1
ATOM 2241 C CA . MET A 1 302 ? -16.010 -1.821 20.413 1.00 98.56 302 MET A CA 1
ATOM 2242 C C . MET A 1 302 ? -17.049 -1.195 21.351 1.00 98.56 302 MET A C 1
ATOM 2244 O O . MET A 1 302 ? -18.137 -0.834 20.898 1.00 98.56 302 MET A O 1
ATOM 2248 N N . LEU A 1 303 ? -16.706 -1.006 22.632 1.00 98.56 303 LEU A N 1
ATOM 2249 C CA . LEU A 1 303 ? -17.595 -0.380 23.612 1.00 98.56 303 LEU A CA 1
ATOM 2250 C C . LEU A 1 303 ? -17.955 1.054 23.211 1.00 98.56 303 LEU A C 1
ATOM 2252 O O . LEU A 1 303 ? -19.125 1.439 23.247 1.00 98.56 303 LEU A O 1
ATOM 2256 N N . ARG A 1 304 ? -16.960 1.844 22.796 1.00 98.56 304 ARG A N 1
ATOM 2257 C CA . ARG A 1 304 ? -17.170 3.219 22.324 1.00 98.56 304 ARG A CA 1
ATOM 2258 C C . ARG A 1 304 ? -18.041 3.267 21.078 1.00 98.56 304 ARG A C 1
ATOM 2260 O O . ARG A 1 304 ? -18.967 4.071 21.017 1.00 98.56 304 ARG A O 1
ATOM 2267 N N . SER A 1 305 ? -17.819 2.368 20.119 1.00 98.31 305 SER A N 1
ATOM 2268 C CA . SER A 1 305 ? -18.675 2.275 18.934 1.00 98.31 305 SER A CA 1
ATOM 2269 C C . SER A 1 305 ? -20.126 1.924 19.286 1.00 98.31 305 SER A C 1
ATOM 2271 O O . SER A 1 305 ? -21.046 2.477 18.681 1.00 98.31 305 SER A O 1
ATOM 2273 N N . ALA A 1 306 ? -20.354 1.038 20.262 1.00 98.31 306 ALA A N 1
ATOM 2274 C CA . ALA A 1 306 ? -21.698 0.687 20.725 1.00 98.31 306 ALA A CA 1
ATOM 2275 C C . ALA A 1 306 ? -22.415 1.892 21.358 1.00 98.31 306 ALA A C 1
ATOM 2277 O O . ALA A 1 306 ? -23.544 2.208 20.980 1.00 98.31 306 ALA A O 1
ATOM 2278 N N . ARG A 1 307 ? -21.722 2.627 22.238 1.00 98.25 307 ARG A N 1
ATOM 2279 C CA . ARG A 1 307 ? -22.232 3.859 22.870 1.00 98.25 307 ARG A CA 1
ATOM 2280 C C . ARG A 1 307 ? -22.528 4.960 21.858 1.00 98.25 307 ARG A C 1
ATOM 2282 O O . ARG A 1 307 ? -23.540 5.648 21.964 1.00 98.25 307 ARG A O 1
ATOM 2289 N N . ILE A 1 308 ? -21.673 5.111 20.849 1.00 98.00 308 ILE A N 1
ATOM 2290 C CA . ILE A 1 308 ? -21.930 6.018 19.731 1.00 98.00 308 ILE A CA 1
ATOM 2291 C C . ILE A 1 308 ? -23.201 5.590 18.990 1.00 98.00 308 ILE A C 1
ATOM 2293 O O . ILE A 1 308 ? -24.072 6.422 18.772 1.00 98.00 308 ILE A O 1
ATOM 2297 N N . ALA A 1 309 ? -23.359 4.314 18.629 1.00 97.00 309 ALA A N 1
ATOM 2298 C CA . ALA A 1 309 ? -24.565 3.851 17.937 1.00 97.00 309 ALA A CA 1
ATOM 2299 C C . ALA A 1 309 ? -25.843 4.128 18.754 1.00 97.00 309 ALA A C 1
ATOM 2301 O O . ALA A 1 309 ? -26.836 4.610 18.208 1.00 97.00 309 ALA A O 1
ATOM 2302 N N . GLU A 1 310 ? -25.788 3.897 20.063 1.00 97.12 310 GLU A N 1
ATOM 2303 C CA . GLU A 1 310 ? -26.867 4.184 21.008 1.00 97.12 310 GLU A CA 1
ATOM 2304 C C . GLU A 1 310 ? -27.221 5.673 21.065 1.00 97.12 310 GLU A C 1
ATOM 2306 O O . GLU A 1 310 ? -28.389 6.028 20.916 1.00 97.12 310 GLU A O 1
ATOM 2311 N N . LYS A 1 311 ? -26.219 6.555 21.169 1.00 96.50 311 LYS A N 1
ATOM 2312 C CA . LYS A 1 311 ? -26.402 8.017 21.162 1.00 96.50 311 LYS A CA 1
ATOM 2313 C C . LYS A 1 311 ? -27.117 8.529 19.903 1.00 96.50 311 LYS A C 1
ATOM 2315 O O . LYS A 1 311 ? -27.769 9.565 19.954 1.00 96.50 311 LYS A O 1
ATOM 2320 N N . PHE A 1 312 ? -27.014 7.809 18.786 1.00 94.69 312 PHE A N 1
ATOM 2321 C CA . PHE A 1 312 ? -27.693 8.131 17.523 1.00 94.69 312 PHE A CA 1
ATOM 2322 C C . PHE A 1 312 ? -29.029 7.397 17.336 1.00 94.69 312 PHE A C 1
ATOM 2324 O O . PHE A 1 312 ? -29.537 7.332 16.218 1.00 94.69 312 PHE A O 1
ATOM 2331 N N . GLY A 1 313 ? -29.588 6.803 18.394 1.00 95.06 313 GLY A N 1
ATOM 2332 C CA . GLY A 1 313 ? -30.865 6.088 18.335 1.00 95.06 313 GLY A CA 1
ATOM 2333 C C . GLY A 1 313 ? -30.808 4.777 17.546 1.00 95.06 313 GLY A C 1
ATOM 2334 O O . GLY A 1 313 ? -31.844 4.196 17.236 1.00 95.06 313 GLY A O 1
ATOM 2335 N N . ARG A 1 314 ? -29.613 4.268 17.218 1.00 96.12 314 ARG A N 1
ATOM 2336 C CA . ARG A 1 314 ? -29.435 3.002 16.488 1.00 96.12 314 ARG A CA 1
ATOM 2337 C C . ARG A 1 314 ? -29.395 1.832 17.468 1.00 96.12 314 ARG A C 1
ATOM 2339 O O . ARG A 1 314 ? -28.389 1.125 17.558 1.00 96.12 314 ARG A O 1
ATOM 2346 N N . ALA A 1 315 ? -30.483 1.657 18.217 1.00 96.56 315 ALA A N 1
ATOM 2347 C CA . ALA A 1 315 ? -30.567 0.728 19.343 1.00 96.56 315 ALA A CA 1
ATOM 2348 C C . ALA A 1 315 ? -30.194 -0.716 18.966 1.00 96.56 315 ALA A C 1
ATOM 2350 O O . ALA A 1 315 ? -29.371 -1.325 19.643 1.00 96.56 315 ALA A O 1
ATOM 2351 N N . GLU A 1 316 ? -30.706 -1.237 17.847 1.00 95.94 316 GLU A N 1
ATOM 2352 C CA . GLU A 1 316 ? -30.382 -2.596 17.381 1.00 95.94 316 GLU A CA 1
ATOM 2353 C C . GLU A 1 316 ? -28.885 -2.786 17.105 1.00 95.94 316 GLU A C 1
ATOM 2355 O O . GLU A 1 316 ? -28.284 -3.793 17.477 1.00 95.94 316 GLU A O 1
ATOM 2360 N N . SER A 1 317 ? -28.254 -1.807 16.454 1.00 95.06 317 SER A N 1
ATOM 2361 C CA . SER A 1 317 ? -26.821 -1.856 16.160 1.00 95.06 317 SER A CA 1
ATOM 2362 C C . SER A 1 317 ? -25.981 -1.762 17.430 1.00 95.06 317 SER A C 1
ATOM 2364 O O . SER A 1 317 ? -24.994 -2.484 17.549 1.00 95.06 317 SER A O 1
ATOM 2366 N N . ALA A 1 318 ? -26.382 -0.921 18.386 1.00 97.81 318 ALA A N 1
ATOM 2367 C CA . ALA A 1 318 ? -25.730 -0.847 19.688 1.00 97.81 318 ALA A CA 1
ATOM 2368 C C . ALA A 1 318 ? -25.831 -2.182 20.441 1.00 97.81 318 ALA A C 1
ATOM 2370 O O . ALA A 1 318 ? -24.815 -2.686 20.913 1.00 97.81 318 ALA A O 1
ATOM 2371 N N . ASN A 1 319 ? -27.021 -2.792 20.485 1.00 97.62 319 ASN A N 1
ATOM 2372 C CA . ASN A 1 319 ? -27.245 -4.067 21.169 1.00 97.62 319 ASN A CA 1
ATOM 2373 C C . ASN A 1 319 ? -26.395 -5.191 20.564 1.00 97.62 319 ASN A C 1
ATOM 2375 O O . ASN A 1 319 ? -25.684 -5.864 21.305 1.00 97.62 319 ASN A O 1
ATOM 2379 N N . ARG A 1 320 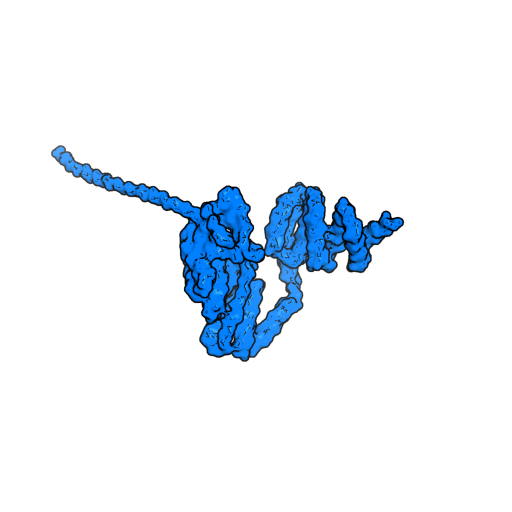? -26.339 -5.311 19.230 1.00 97.81 320 ARG A N 1
ATOM 2380 C CA . ARG A 1 320 ? -25.459 -6.290 18.563 1.00 97.81 320 ARG A CA 1
ATOM 2381 C C . ARG A 1 320 ? -23.982 -6.103 18.914 1.00 97.81 320 ARG A C 1
ATOM 2383 O O . ARG A 1 320 ? -23.259 -7.082 19.100 1.00 97.81 320 ARG A O 1
ATOM 2390 N N . LEU A 1 321 ? -23.515 -4.855 19.003 1.00 97.81 321 LEU A N 1
ATOM 2391 C CA . LEU A 1 321 ? -22.137 -4.566 19.407 1.00 97.81 321 LEU A CA 1
ATOM 2392 C C . LEU A 1 321 ? -21.898 -4.924 20.879 1.00 97.81 321 LEU A C 1
ATOM 2394 O O . LEU A 1 321 ? -20.871 -5.526 21.182 1.00 97.81 321 LEU A O 1
ATOM 2398 N N . TYR A 1 322 ? -22.836 -4.616 21.778 1.00 98.50 322 TYR A N 1
ATOM 2399 C CA . TYR A 1 322 ? -22.743 -5.001 23.188 1.00 98.50 322 TYR A CA 1
ATOM 2400 C C . TYR A 1 322 ? -22.751 -6.526 23.378 1.00 98.50 322 TYR A C 1
ATOM 2402 O O . TYR A 1 322 ? -21.930 -7.050 24.130 1.00 98.50 322 TYR A O 1
ATOM 2410 N N . GLU A 1 323 ? -23.611 -7.256 22.667 1.00 98.12 323 GLU A N 1
ATOM 2411 C CA . GLU A 1 323 ? -23.649 -8.724 22.682 1.00 98.12 323 GLU A CA 1
ATOM 2412 C C . GLU A 1 323 ? -22.323 -9.313 22.196 1.00 98.12 323 GLU A C 1
ATOM 2414 O O . GLU A 1 323 ? -21.709 -10.133 22.883 1.00 98.12 323 GLU A O 1
ATOM 2419 N N . THR A 1 324 ? -21.829 -8.827 21.052 1.00 98.00 324 THR A N 1
ATOM 2420 C CA . THR A 1 324 ? -20.539 -9.253 20.490 1.00 98.00 324 THR A CA 1
ATOM 2421 C C . THR A 1 324 ? -19.397 -8.973 21.465 1.00 98.00 324 THR A C 1
ATOM 2423 O O . THR A 1 324 ? -18.530 -9.824 21.656 1.00 98.00 324 THR A O 1
ATOM 2426 N N . LEU A 1 325 ? -19.400 -7.810 22.120 1.00 98.00 325 LEU A N 1
ATOM 2427 C CA . LEU A 1 325 ? -18.399 -7.424 23.113 1.00 98.00 325 LEU A CA 1
ATOM 2428 C C . LEU A 1 325 ? -18.423 -8.359 24.328 1.00 98.00 325 LEU A C 1
ATOM 2430 O O . LEU A 1 325 ? -17.378 -8.859 24.748 1.00 98.00 325 LEU A O 1
ATOM 2434 N N . ALA A 1 326 ? -19.616 -8.640 24.857 1.00 98.00 326 ALA A N 1
ATOM 2435 C CA . ALA A 1 326 ? -19.824 -9.506 26.012 1.00 98.00 326 ALA A CA 1
ATOM 2436 C C . ALA A 1 326 ? -19.414 -10.968 25.763 1.00 98.00 326 ALA A C 1
ATOM 2438 O O . ALA A 1 326 ? -18.981 -11.641 26.708 1.00 98.00 326 ALA A O 1
ATOM 2439 N N . GLN A 1 327 ? -19.564 -11.438 24.520 1.00 97.81 327 GLN A N 1
ATOM 2440 C CA . GLN A 1 327 ? -19.192 -12.783 24.078 1.00 97.81 327 GLN A CA 1
ATOM 2441 C C . GLN A 1 327 ? -17.700 -12.882 23.730 1.00 97.81 327 GLN A C 1
ATOM 2443 O O . GLN A 1 327 ? -16.990 -13.720 24.279 1.00 97.81 327 GLN A O 1
ATOM 2448 N N . ARG A 1 328 ? -17.206 -12.018 22.833 1.00 97.38 328 ARG A N 1
ATOM 2449 C CA . ARG A 1 328 ? -15.861 -12.121 22.242 1.00 97.38 328 ARG A CA 1
ATOM 2450 C C . ARG A 1 328 ? -14.744 -11.699 23.190 1.00 97.38 328 ARG A C 1
ATOM 2452 O O . ARG A 1 328 ? -13.645 -12.237 23.103 1.00 97.38 328 ARG A O 1
ATOM 2459 N N . TYR A 1 329 ? -15.017 -10.747 24.078 1.00 97.38 329 TYR A N 1
ATOM 2460 C CA . TYR A 1 329 ? -14.040 -10.199 25.022 1.00 97.38 329 TYR A CA 1
ATOM 2461 C C . TYR A 1 329 ? -14.446 -10.478 26.470 1.00 97.38 329 TYR A C 1
ATOM 2463 O O . TYR A 1 329 ? -14.278 -9.633 27.354 1.00 97.38 329 TYR A O 1
ATOM 2471 N N . ALA A 1 330 ? -15.021 -11.659 26.714 1.00 97.06 330 ALA A N 1
ATOM 2472 C CA . ALA A 1 330 ? -15.422 -12.093 28.043 1.00 97.06 330 ALA A CA 1
ATOM 2473 C C . ALA A 1 330 ? -14.265 -11.949 29.054 1.00 97.06 330 ALA A C 1
ATOM 2475 O O . ALA A 1 330 ? -13.117 -12.263 28.755 1.00 97.06 330 ALA A O 1
ATOM 2476 N N . GLY A 1 331 ? -14.574 -11.444 30.251 1.00 96.19 331 GLY A N 1
ATOM 2477 C CA . GLY A 1 331 ? -13.584 -11.199 31.309 1.00 96.19 331 GLY A CA 1
ATOM 2478 C C . GLY A 1 331 ? -12.953 -9.802 31.286 1.00 96.19 331 GLY A C 1
ATOM 2479 O O . GLY A 1 331 ? -12.300 -9.423 32.252 1.00 96.19 331 GLY A O 1
ATOM 2480 N N . THR A 1 332 ? -13.189 -9.000 30.243 1.00 98.12 332 THR A N 1
ATOM 2481 C CA . THR A 1 332 ? -12.790 -7.581 30.226 1.00 98.12 332 THR A CA 1
ATOM 2482 C C . THR A 1 332 ? -13.789 -6.694 30.975 1.00 98.12 332 THR A C 1
ATOM 2484 O O . THR A 1 332 ? -14.985 -6.997 31.047 1.00 98.12 332 THR A O 1
ATOM 2487 N N . ALA A 1 333 ? -13.322 -5.550 31.486 1.00 98.00 333 ALA A N 1
ATOM 2488 C CA . ALA A 1 333 ? -14.197 -4.543 32.093 1.00 98.00 333 ALA A CA 1
ATOM 2489 C C . ALA A 1 333 ? -15.240 -4.016 31.087 1.00 98.00 333 ALA A C 1
ATOM 2491 O O . ALA A 1 333 ? -16.395 -3.774 31.436 1.00 98.00 333 ALA A O 1
ATOM 2492 N N . GLN A 1 334 ? -14.856 -3.910 29.814 1.00 98.38 334 GLN A N 1
ATOM 2493 C CA . GLN A 1 334 ? -15.725 -3.491 28.719 1.00 98.38 334 GLN A CA 1
ATOM 2494 C C . GLN A 1 334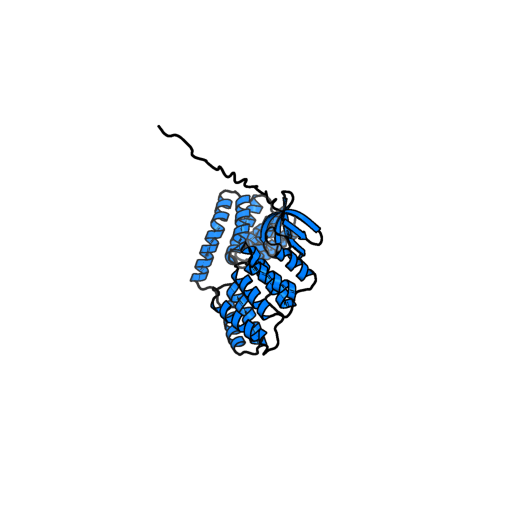 ? -16.848 -4.495 28.450 1.00 98.38 334 GLN A C 1
ATOM 2496 O O . GLN A 1 334 ? -17.989 -4.088 28.235 1.00 98.38 334 GLN A O 1
ATOM 2501 N N . ALA A 1 335 ? -16.565 -5.799 28.523 1.00 98.12 335 ALA A N 1
ATOM 2502 C CA . ALA A 1 335 ? -17.593 -6.833 28.427 1.00 98.12 335 ALA A CA 1
ATOM 2503 C C . ALA A 1 335 ? -18.579 -6.789 29.604 1.00 98.12 335 ALA A C 1
ATOM 2505 O O . ALA A 1 335 ? -19.776 -6.989 29.400 1.00 98.12 335 ALA A O 1
ATOM 2506 N N . ALA A 1 336 ? -18.115 -6.487 30.822 1.00 97.75 336 ALA A N 1
ATOM 2507 C CA . ALA A 1 336 ? -19.008 -6.281 31.964 1.00 97.75 336 ALA A CA 1
ATOM 2508 C C . ALA A 1 336 ? -19.918 -5.055 31.758 1.00 97.75 336 ALA A C 1
ATOM 2510 O O . ALA A 1 336 ? -21.130 -5.150 31.956 1.00 97.75 336 ALA A O 1
ATOM 2511 N N . ALA A 1 337 ? -19.360 -3.939 31.274 1.00 97.88 337 ALA A N 1
ATOM 2512 C CA . ALA A 1 337 ? -20.126 -2.740 30.933 1.00 97.88 337 ALA A CA 1
ATOM 2513 C C . ALA A 1 337 ? -21.169 -3.005 29.831 1.00 97.88 337 ALA A C 1
ATOM 2515 O O . ALA A 1 337 ? -22.295 -2.520 29.921 1.00 97.88 337 ALA A O 1
ATOM 2516 N N . ALA A 1 338 ? -20.823 -3.809 28.823 1.00 97.88 338 ALA A N 1
ATOM 2517 C CA . ALA A 1 338 ? -21.743 -4.205 27.762 1.00 97.88 338 ALA A CA 1
ATOM 2518 C C . ALA A 1 338 ? -22.934 -5.024 28.286 1.00 97.88 338 ALA A C 1
ATOM 2520 O O . ALA A 1 338 ? -24.073 -4.749 27.920 1.00 97.88 338 ALA A O 1
ATOM 2521 N N . ARG A 1 339 ? -22.695 -5.987 29.190 1.00 98.06 339 ARG A N 1
ATOM 2522 C CA . ARG A 1 339 ? -23.772 -6.770 29.827 1.00 98.06 339 ARG A CA 1
ATOM 2523 C C . ARG A 1 339 ? -24.702 -5.883 30.650 1.00 98.06 339 ARG A C 1
ATOM 2525 O O . ARG A 1 339 ? -25.912 -6.022 30.539 1.00 98.06 339 ARG A O 1
ATOM 2532 N N . ALA A 1 340 ? -24.148 -4.942 31.416 1.00 97.25 340 ALA A N 1
ATOM 2533 C CA . ALA A 1 340 ? -24.950 -3.982 32.172 1.00 97.25 340 ALA A CA 1
ATOM 2534 C C . ALA A 1 340 ? -25.836 -3.118 31.252 1.00 97.25 340 ALA A C 1
ATOM 2536 O O . ALA A 1 340 ? -27.012 -2.920 31.547 1.00 97.25 340 ALA A O 1
ATOM 2537 N N . ALA A 1 341 ? -25.296 -2.661 30.115 1.00 97.00 341 ALA A N 1
ATOM 2538 C CA . ALA A 1 341 ? -26.044 -1.881 29.128 1.00 97.00 341 ALA A CA 1
ATOM 2539 C C . ALA A 1 341 ? -27.179 -2.676 28.454 1.00 97.00 341 ALA A C 1
ATOM 2541 O O . ALA A 1 341 ? -28.187 -2.084 28.077 1.00 97.00 341 ALA A O 1
ATOM 2542 N N . LEU A 1 342 ? -27.036 -3.999 28.309 1.00 96.88 342 LEU A N 1
ATOM 2543 C CA . LEU A 1 342 ? -28.091 -4.879 27.791 1.00 96.88 342 LEU A CA 1
ATOM 2544 C C . LEU A 1 342 ? -29.197 -5.123 28.827 1.00 96.88 342 LEU A C 1
ATOM 2546 O O . LEU A 1 342 ? -30.372 -5.061 28.483 1.00 96.88 342 LEU A O 1
ATOM 2550 N N . SER A 1 343 ? -28.841 -5.352 30.095 1.00 95.00 343 SER A N 1
ATOM 2551 C CA . SER A 1 343 ? -29.817 -5.639 31.157 1.00 95.00 343 SER A CA 1
ATOM 2552 C C . SER A 1 343 ? -30.710 -4.448 31.513 1.00 95.00 343 SER A C 1
ATOM 2554 O O . SER A 1 343 ? -31.846 -4.648 31.920 1.00 95.00 343 SER A O 1
ATOM 2556 N N . GLY A 1 344 ? -30.215 -3.214 31.367 1.00 89.44 344 GLY A N 1
ATOM 2557 C CA . GLY A 1 344 ? -30.973 -1.996 31.683 1.00 89.44 344 GLY A CA 1
ATOM 2558 C C . GLY A 1 344 ? -32.031 -1.592 30.647 1.00 89.44 344 GLY A C 1
ATOM 2559 O O . GLY A 1 344 ? -32.607 -0.517 30.782 1.00 89.44 344 GLY A O 1
ATOM 2560 N N . LYS A 1 345 ? -32.242 -2.396 29.596 1.00 77.56 345 LYS A N 1
ATOM 2561 C CA . LYS A 1 345 ? -33.169 -2.104 28.486 1.00 77.56 345 LYS A CA 1
ATOM 2562 C C . LYS A 1 345 ? -34.407 -3.007 28.444 1.00 77.56 345 LYS A C 1
ATOM 2564 O O . LYS A 1 345 ? -35.243 -2.800 27.565 1.00 77.56 345 LYS A O 1
ATOM 2569 N N . ASN A 1 346 ? -34.493 -3.987 29.345 1.00 58.25 346 ASN A N 1
ATOM 2570 C CA . ASN A 1 346 ? -35.667 -4.845 29.539 1.00 58.25 346 ASN A CA 1
ATOM 2571 C C . ASN A 1 346 ? -36.635 -4.211 30.535 1.00 58.25 346 ASN A C 1
ATOM 2573 O O . ASN A 1 346 ? -37.856 -4.356 30.323 1.00 58.25 346 ASN A O 1
#

Foldseek 3Di:
DDDDDDDDDDDDDPPPPPPPPQAAKWWQFQNDIQGRFNAFPDQDDDLGWTWTAGPNDTDIGGPVRTQAIDHRVLNLRRVLSVCVNVVVLVVSLVSLCVCLVDPPDLVSVLVSLLSNLVSCLSVLQLLSNLVSVLSNLVSPRPDDPRDRRDSADALPDPSLVNSLVSLVVSLVPDDPDDSNLNSLVVNLVSCVRNVHPVNVVSVVVSVCVVVDDQDPVRVVVLVVLLCVLCVQLVVCVVVLVLVSSLVSLVVSVVPHDLLSLLVSLQSNLVSCVSVVVLVSSLVSLVCSCVSPVPDPCNLVSLLSNLVSCVVVVVPVVSLVSLVCSLPSVPPDPSNVVSVVVNVVPD

Sequence (346 aa):
MRARTSWLLVSGFLAALVAVSARADQLVLNGAVLDGVSEIVEVDGPGGRITFVYQGRQMTQTLAGLESMELAGCPRLGEAFKAAKAGRHDQAATMFQQVAASAPEQWIATLASGQAAKSADLAGRFADAVSAYIAWVNGGWSQPKISPPGNLPQRDSAELLLAIRLLNEAASAAPDGEAKLKLRQLLLKAYERQGDERAVALSRQLLAAAAAEPSPGDAAALSARDNALLAPVRQAVAAKDYDEALNRARQAGRELSRDGLADLFMLAGQCYEAKGDNARAGLCYMRLVIHFPRDRQAPEAMLRSARIAEKFGRAESANRLYETLAQRYAGTAQAAAARAALSGKN

Secondary structure (DSSP, 8-state):
----------------------PPEEEEETTEEEEEEEEEEEEETTTTEEEEEETTEEEEEEGGGEEEEEBTTBHHHHHHHHHHHTT-HHHHHHHHHHHHHH-SSHHHHHHHHHHHHHHHHHTT-HHHHHHHHHHHHHTT---S-PPP------TT-HHHHHHHHHHHHHHHHSPTTHHHHHHHHHHHHHHHHHT-THHHHHHHHHHHHHHSPPPHHHHHHHHHHHHHHHHHHHHHHHTT-HHHHHHHHHHHTTT--HHHHHHHHHHHHHHHHHTT-HHHHHHHHHHHHHH-TTSTTHHHHHHHHHHHHHHTT-HHHHHHHHHHHHHHTTTSHHHHHHHHHHHTT-

Radius of gyration: 28.63 Å; chains: 1; bounding box: 89×95×62 Å

pLDDT: mean 87.96, std 14.96, range [33.34, 98.56]